Protein AF-0000000071015111 (afdb_homodimer)

Structure (mmCIF, N/CA/C/O backbone):
data_AF-0000000071015111-model_v1
#
loop_
_entity.id
_entity.type
_entity.pdbx_description
1 polymer 'GDP-mannose pyrophosphatase'
#
loop_
_atom_site.group_PDB
_atom_site.id
_atom_site.type_symbol
_atom_site.label_atom_id
_atom_site.label_alt_id
_atom_site.label_comp_id
_atom_site.label_asym_id
_atom_site.label_entity_id
_atom_site.label_seq_id
_atom_site.pdbx_PDB_ins_code
_atom_site.Cartn_x
_atom_site.Cartn_y
_atom_site.Cartn_z
_atom_site.occupancy
_atom_site.B_iso_or_equiv
_atom_site.auth_seq_id
_atom_site.auth_comp_id
_atom_site.auth_asym_id
_atom_site.auth_atom_id
_atom_site.pdbx_PDB_model_num
ATOM 1 N N . MET A 1 1 ? -28.234 14.961 3.061 1 51.72 1 MET A N 1
ATOM 2 C CA . MET A 1 1 ? -27.094 14.359 2.395 1 51.72 1 MET A CA 1
ATOM 3 C C . MET A 1 1 ? -27.531 13.258 1.431 1 51.72 1 MET A C 1
ATOM 5 O O . MET A 1 1 ? -28.328 12.398 1.792 1 51.72 1 MET A O 1
ATOM 9 N N . ASP A 1 2 ? -27.531 13.602 0.101 1 69.81 2 ASP A N 1
ATOM 10 C CA . ASP A 1 2 ? -28.031 12.602 -0.84 1 69.81 2 ASP A CA 1
ATOM 11 C C . ASP A 1 2 ? -27.438 11.227 -0.539 1 69.81 2 ASP A C 1
ATOM 13 O O . ASP A 1 2 ? -26.281 11.117 -0.147 1 69.81 2 ASP A O 1
ATOM 17 N N . PRO A 1 3 ? -28.344 10.336 -0.479 1 85.38 3 PRO A N 1
ATOM 18 C CA . PRO A 1 3 ? -27.891 8.969 -0.191 1 85.38 3 PRO A CA 1
ATOM 19 C C . PRO A 1 3 ? -26.922 8.422 -1.235 1 85.38 3 PRO A C 1
ATOM 21 O O . PRO A 1 3 ? -26.812 8.984 -2.326 1 85.38 3 PRO A O 1
ATOM 24 N N . GLU A 1 4 ? -26.125 7.477 -0.847 1 90.69 4 GLU A N 1
ATOM 25 C CA . GLU A 1 4 ? -25.281 6.758 -1.797 1 90.69 4 GLU A CA 1
ATOM 26 C C . GLU A 1 4 ? -26.109 6.121 -2.904 1 90.69 4 GLU A C 1
ATOM 28 O O . GLU A 1 4 ? -27.188 5.559 -2.643 1 90.69 4 GLU A O 1
ATOM 33 N N . GLU A 1 5 ? -25.688 6.371 -4.234 1 94.31 5 GLU A N 1
ATOM 34 C CA . GLU A 1 5 ? -26.375 5.801 -5.391 1 94.31 5 GLU A CA 1
ATOM 35 C C . GLU A 1 5 ? -25.406 5.051 -6.293 1 94.31 5 GLU A C 1
ATOM 37 O O . GLU A 1 5 ? -24.281 5.504 -6.516 1 94.31 5 GLU A O 1
ATOM 42 N N . THR A 1 6 ? -25.828 3.836 -6.699 1 94.44 6 THR A N 1
ATOM 43 C CA . THR A 1 6 ? -25.141 3.174 -7.793 1 94.44 6 THR A CA 1
ATOM 44 C C . THR A 1 6 ? -25.531 3.775 -9.133 1 94.44 6 THR A C 1
ATOM 46 O O . THR A 1 6 ? -26.641 3.539 -9.625 1 94.44 6 THR A O 1
ATOM 49 N N . VAL A 1 7 ? -24.609 4.5 -9.766 1 95.19 7 VAL A N 1
ATOM 50 C CA . VAL A 1 7 ? -24.938 5.242 -10.977 1 95.19 7 VAL A CA 1
ATOM 51 C C . VAL A 1 7 ? -24.703 4.363 -12.203 1 95.19 7 VAL A C 1
ATOM 53 O O . VAL A 1 7 ? -25.234 4.641 -13.289 1 95.19 7 VAL A O 1
ATOM 56 N N . TRP A 1 8 ? -23.953 3.301 -12.047 1 95.12 8 TRP A N 1
ATOM 57 C CA . TRP A 1 8 ? -23.734 2.299 -13.086 1 95.12 8 TRP A CA 1
ATOM 58 C C . TRP A 1 8 ? -23.266 0.98 -12.469 1 95.12 8 TRP A C 1
ATOM 60 O O . TRP A 1 8 ? -22.453 0.97 -11.539 1 95.12 8 TRP A O 1
ATOM 70 N N . GLN A 1 9 ? -23.75 -0.137 -13.016 1 93.44 9 GLN A N 1
ATOM 71 C CA . GLN A 1 9 ? -23.422 -1.468 -12.508 1 93.44 9 GLN A CA 1
ATOM 72 C C . GLN A 1 9 ? -23.031 -2.402 -13.648 1 93.44 9 GLN A C 1
ATOM 74 O O . GLN A 1 9 ? -23.812 -2.635 -14.57 1 93.44 9 GLN A O 1
ATOM 79 N N . GLY A 1 10 ? -21.75 -2.764 -13.586 1 92.69 10 GLY A N 1
ATOM 80 C CA . GLY A 1 10 ? -21.312 -3.816 -14.484 1 92.69 10 GLY A CA 1
ATOM 81 C C . GLY A 1 10 ? -21.266 -5.184 -13.82 1 92.69 10 GLY A C 1
ATOM 82 O O . GLY A 1 10 ? -21.891 -5.398 -12.789 1 92.69 10 GLY A O 1
ATOM 83 N N . LYS A 1 11 ? -20.688 -6.129 -14.539 1 90.88 11 LYS A N 1
ATOM 84 C CA . LYS A 1 11 ? -20.531 -7.48 -14.008 1 90.88 11 LYS A CA 1
ATOM 85 C C . LYS A 1 11 ? -19.5 -7.516 -12.883 1 90.88 11 LYS A C 1
ATOM 87 O O . LYS A 1 11 ? -19.656 -8.258 -11.914 1 90.88 11 LYS A O 1
ATOM 92 N N . TYR A 1 12 ? -18.422 -6.621 -12.984 1 90.31 12 TYR A N 1
ATOM 93 C CA . TYR A 1 12 ? -17.281 -6.758 -12.094 1 90.31 12 TYR A CA 1
ATOM 94 C C . TYR A 1 12 ? -17.141 -5.543 -11.188 1 90.31 12 TYR A C 1
ATOM 96 O O . TYR A 1 12 ? -16.609 -5.641 -10.078 1 90.31 12 TYR A O 1
ATOM 104 N N . ILE A 1 13 ? -17.625 -4.34 -11.688 1 92.69 13 ILE A N 1
ATOM 105 C CA . ILE A 1 13 ? -17.469 -3.129 -10.891 1 92.69 13 ILE A CA 1
ATOM 106 C C . ILE A 1 13 ? -18.766 -2.328 -10.914 1 92.69 13 ILE A C 1
ATOM 108 O O . ILE A 1 13 ? -19.609 -2.531 -11.789 1 92.69 13 ILE A O 1
ATOM 112 N N . ALA A 1 14 ? -18.906 -1.447 -9.938 1 94.19 14 ALA A N 1
ATOM 113 C CA . ALA A 1 14 ? -20.031 -0.535 -9.828 1 94.19 14 ALA A CA 1
ATOM 114 C C . ALA A 1 14 ? -19.562 0.89 -9.547 1 94.19 14 ALA A C 1
ATOM 116 O O . ALA A 1 14 ? -18.75 1.117 -8.656 1 94.19 14 ALA A O 1
ATOM 117 N N . ALA A 1 15 ? -20.047 1.805 -10.352 1 94.44 15 ALA A N 1
ATOM 118 C CA . ALA A 1 15 ? -19.812 3.225 -10.102 1 94.44 15 ALA A CA 1
ATOM 119 C C . ALA A 1 15 ? -20.844 3.793 -9.133 1 94.44 15 ALA A C 1
ATOM 121 O O . ALA A 1 15 ? -22.047 3.551 -9.289 1 94.44 15 ALA A O 1
ATOM 122 N N . LYS A 1 16 ? -20.297 4.492 -8.219 1 95.56 16 LYS A N 1
ATOM 123 C CA . LYS A 1 16 ? -21.156 5.023 -7.164 1 95.56 16 LYS A CA 1
ATOM 124 C C . LYS A 1 16 ? -20.953 6.527 -6.992 1 95.56 16 LYS A C 1
ATOM 126 O O . LYS A 1 16 ? -19.891 7.059 -7.348 1 95.56 16 LYS A O 1
ATOM 131 N N . ARG A 1 17 ? -22.047 7.121 -6.414 1 94.44 17 ARG A N 1
ATOM 132 C CA . ARG A 1 17 ? -22.016 8.531 -6.051 1 94.44 17 ARG A CA 1
ATOM 133 C C . ARG A 1 17 ? -22.609 8.75 -4.66 1 94.44 17 ARG A C 1
ATOM 135 O O . ARG A 1 17 ? -23.641 8.172 -4.32 1 94.44 17 ARG A O 1
ATOM 142 N N . TRP A 1 18 ? -21.875 9.477 -3.898 1 92.88 18 TRP A N 1
ATOM 143 C CA . TRP A 1 18 ? -22.328 9.891 -2.574 1 92.88 18 TRP A CA 1
ATOM 144 C C . TRP A 1 18 ? -21.906 11.336 -2.291 1 92.88 18 TRP A C 1
ATOM 146 O O . TRP A 1 18 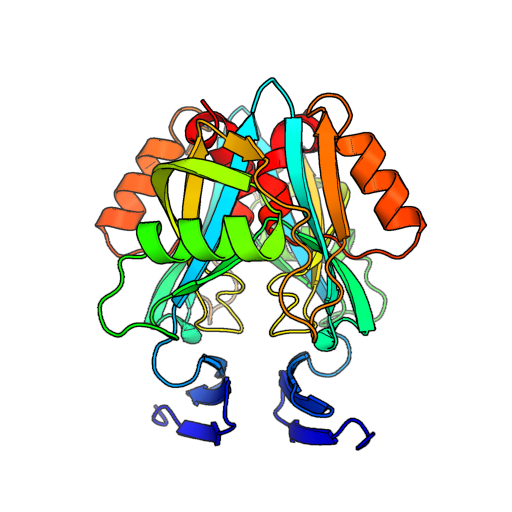? -20.75 11.602 -1.982 1 92.88 18 TRP A O 1
ATOM 156 N N . GLY A 1 19 ? -22.938 12.25 -2.293 1 88.5 19 GLY A N 1
ATOM 157 C CA . GLY A 1 19 ? -22.594 13.656 -2.268 1 88.5 19 GLY A CA 1
ATOM 158 C C . GLY A 1 19 ? -21.719 14.078 -3.438 1 88.5 19 GLY A C 1
ATOM 159 O O . GLY A 1 19 ? -22.062 13.82 -4.594 1 88.5 19 GLY A O 1
ATOM 160 N N . ALA A 1 20 ? -20.609 14.672 -3.178 1 86.75 20 ALA A N 1
ATOM 161 C CA . ALA A 1 20 ? -19.703 15.133 -4.23 1 86.75 20 ALA A CA 1
ATOM 162 C C . ALA A 1 20 ? -18.734 14.031 -4.645 1 86.75 20 ALA A C 1
ATOM 164 O O . ALA A 1 20 ? -17.953 14.203 -5.578 1 86.75 20 ALA A O 1
ATOM 165 N N . TRP A 1 21 ? -18.922 12.867 -3.979 1 91.31 21 TRP A N 1
ATOM 166 C CA . TRP A 1 21 ? -17.969 11.789 -4.234 1 91.31 21 TRP A CA 1
ATOM 167 C C . TRP A 1 21 ? -18.453 10.891 -5.363 1 91.31 21 TRP A C 1
ATOM 169 O O . TRP A 1 21 ? -19.625 10.547 -5.43 1 91.31 21 TRP A O 1
ATOM 179 N N . GLU A 1 22 ? -17.547 10.633 -6.316 1 94.12 22 GLU A N 1
ATOM 180 C CA . GLU A 1 22 ? -17.656 9.57 -7.312 1 94.12 22 GLU A CA 1
ATOM 181 C C . GLU A 1 22 ? -16.594 8.492 -7.09 1 94.12 22 GLU A C 1
ATOM 183 O O . GLU A 1 22 ? -15.406 8.797 -6.988 1 94.12 22 GLU A O 1
ATOM 188 N N . TYR A 1 23 ? -17.047 7.258 -6.855 1 94.69 23 TYR A N 1
ATOM 189 C CA . TYR A 1 23 ? -16.094 6.18 -6.609 1 94.69 23 TYR A CA 1
ATOM 190 C C . TYR A 1 23 ? -16.625 4.855 -7.141 1 94.69 23 TYR A C 1
ATOM 192 O O . TYR A 1 23 ? -17.719 4.793 -7.691 1 94.69 23 TYR A O 1
ATOM 200 N N . VAL A 1 24 ? -15.703 3.885 -7.145 1 93.88 24 VAL A N 1
ATOM 201 C CA . VAL A 1 24 ? -16.047 2.598 -7.742 1 93.88 24 VAL A CA 1
ATOM 202 C C . VAL A 1 24 ? -15.836 1.481 -6.723 1 93.88 24 VAL A C 1
ATOM 204 O O . VAL A 1 24 ? -14.883 1.515 -5.941 1 93.88 24 VAL A O 1
ATOM 207 N N . SER A 1 25 ? -16.766 0.561 -6.715 1 91.19 25 SER A N 1
ATOM 208 C CA . SER A 1 25 ? -16.641 -0.637 -5.887 1 91.19 25 SER A CA 1
ATOM 209 C C . SER A 1 25 ? -16.625 -1.898 -6.746 1 91.19 25 SER A C 1
ATOM 211 O O . SER A 1 25 ? -17.062 -1.883 -7.895 1 91.19 25 SER A O 1
ATOM 213 N N . ARG A 1 26 ? -15.961 -2.947 -6.164 1 84.81 26 ARG A N 1
ATOM 214 C CA . ARG A 1 26 ? -16.156 -4.262 -6.77 1 84.81 26 ARG A CA 1
ATOM 215 C C . ARG A 1 26 ? -17.578 -4.77 -6.535 1 84.81 26 ARG A C 1
ATOM 217 O O . ARG A 1 26 ? -18.188 -4.465 -5.508 1 84.81 26 ARG A O 1
ATOM 224 N N . ALA A 1 27 ? -17.891 -5.5 -7.609 1 76.38 27 ALA A N 1
ATOM 225 C CA . ALA A 1 27 ? -19.203 -6.098 -7.445 1 76.38 27 ALA A CA 1
ATOM 226 C C . ALA A 1 27 ? -19.156 -7.273 -6.473 1 76.38 27 ALA A C 1
ATOM 228 O O . ALA A 1 27 ? -18.156 -7.98 -6.391 1 76.38 27 ALA A O 1
ATOM 229 N N . ARG A 1 28 ? -20.172 -7.469 -5.582 1 70.56 28 ARG A N 1
ATOM 230 C CA . ARG A 1 28 ? -20.469 -8.656 -4.789 1 70.56 28 ARG A CA 1
ATOM 231 C C . ARG A 1 28 ? -19.469 -8.82 -3.646 1 70.56 28 ARG A C 1
ATOM 233 O O . ARG A 1 28 ? -19.188 -9.938 -3.217 1 70.56 28 ARG A O 1
ATOM 240 N N . GLY A 1 29 ? -18.75 -7.793 -3.289 1 69.56 29 GLY A N 1
ATOM 241 C CA . GLY A 1 29 ? -17.891 -7.859 -2.117 1 69.56 29 GLY A CA 1
ATOM 242 C C . GLY A 1 29 ? -16.625 -8.672 -2.346 1 69.56 29 GLY A C 1
ATOM 243 O O . GLY A 1 29 ? -16.125 -9.328 -1.428 1 69.56 29 GLY A O 1
ATOM 244 N N . ILE A 1 30 ? -16.125 -8.82 -3.504 1 73.25 30 ILE A N 1
ATOM 245 C CA . ILE A 1 30 ? -14.953 -9.625 -3.857 1 73.25 30 ILE A CA 1
ATOM 246 C C . ILE A 1 30 ? -13.695 -9.016 -3.254 1 73.25 30 ILE A C 1
ATOM 248 O O . ILE A 1 30 ? -13.531 -7.793 -3.256 1 73.25 30 ILE A O 1
ATOM 252 N N . GLN A 1 31 ? -12.891 -9.922 -2.582 1 81.94 31 GLN A N 1
ATOM 253 C CA . GLN A 1 31 ? -11.609 -9.516 -2.018 1 81.94 31 GLN A CA 1
ATOM 254 C C . GLN A 1 31 ? -10.445 -10.062 -2.848 1 81.94 31 GLN A C 1
ATOM 256 O O . GLN A 1 31 ? -10.648 -10.898 -3.729 1 81.94 31 GLN A O 1
ATOM 261 N N . ALA A 1 32 ? -9.328 -9.445 -2.684 1 92.5 32 ALA A N 1
ATOM 262 C CA . ALA A 1 32 ? -8.141 -9.891 -3.408 1 92.5 32 ALA A CA 1
ATOM 263 C C . ALA A 1 32 ? -7.02 -10.258 -2.443 1 92.5 32 ALA A C 1
ATOM 265 O O . ALA A 1 32 ? -6.98 -9.773 -1.311 1 92.5 32 ALA A O 1
ATOM 266 N N . ALA A 1 33 ? -6.223 -11.242 -2.834 1 96.69 33 ALA A N 1
ATOM 267 C CA . ALA A 1 33 ? -4.961 -11.578 -2.176 1 96.69 33 ALA A CA 1
ATOM 268 C C . ALA A 1 33 ? -3.771 -11.227 -3.062 1 96.69 33 ALA A C 1
ATOM 270 O O . ALA A 1 33 ? -3.805 -11.445 -4.277 1 96.69 33 ALA A O 1
ATOM 271 N N . VAL A 1 34 ? -2.777 -10.602 -2.498 1 98.44 34 VAL A N 1
ATOM 272 C CA . VAL A 1 34 ? -1.518 -10.289 -3.162 1 98.44 34 VAL A CA 1
ATOM 273 C C . VAL A 1 34 ? -0.372 -11.031 -2.473 1 98.44 34 VAL A C 1
ATOM 275 O O . VAL A 1 34 ? -0.261 -11.008 -1.245 1 98.44 34 VAL A O 1
ATOM 278 N N . ILE A 1 35 ? 0.491 -11.656 -3.219 1 98.81 35 ILE A N 1
ATOM 279 C CA . ILE A 1 35 ? 1.404 -12.656 -2.668 1 98.81 35 ILE A CA 1
ATOM 280 C C . ILE A 1 35 ? 2.846 -12.18 -2.834 1 98.81 35 ILE A C 1
ATOM 282 O O . ILE A 1 35 ? 3.309 -11.961 -3.955 1 98.81 35 ILE A O 1
ATOM 286 N N . VAL A 1 36 ? 3.516 -11.984 -1.777 1 98.81 36 VAL A N 1
ATOM 287 C CA . VAL A 1 36 ? 4.961 -11.797 -1.815 1 98.81 36 VAL A CA 1
ATOM 288 C C . VAL A 1 36 ? 5.664 -13.141 -1.629 1 98.81 36 VAL A C 1
ATOM 290 O O . VAL A 1 36 ? 5.566 -13.758 -0.566 1 98.81 36 VAL A O 1
ATOM 293 N N . ALA A 1 37 ? 6.316 -13.609 -2.625 1 98.75 37 ALA A N 1
ATOM 294 C CA . ALA A 1 37 ? 7.016 -14.891 -2.652 1 98.75 37 ALA A CA 1
ATOM 295 C C . ALA A 1 37 ? 8.516 -14.688 -2.854 1 98.75 37 ALA A C 1
ATOM 297 O O . ALA A 1 37 ? 8.969 -14.422 -3.969 1 98.75 37 ALA A O 1
ATOM 298 N N . ILE A 1 38 ? 9.266 -14.781 -1.775 1 97.5 38 ILE A N 1
ATOM 299 C CA . ILE A 1 38 ? 10.719 -14.633 -1.786 1 97.5 38 ILE A CA 1
ATOM 300 C C . ILE A 1 38 ? 11.375 -15.922 -1.309 1 97.5 38 ILE A C 1
ATOM 302 O O . ILE A 1 38 ? 11 -16.469 -0.265 1 97.5 38 ILE A O 1
ATOM 306 N N . GLU A 1 39 ? 12.242 -16.406 -2.125 1 95.44 39 GLU A N 1
ATOM 307 C CA . GLU A 1 39 ? 12.992 -17.625 -1.79 1 95.44 39 GLU A CA 1
ATOM 308 C C . GLU A 1 39 ? 14.445 -17.516 -2.244 1 95.44 39 GLU A C 1
ATOM 310 O O . GLU A 1 39 ? 14.719 -17.172 -3.393 1 95.44 39 GLU A O 1
ATOM 315 N N . ASP A 1 40 ? 15.391 -17.797 -1.355 1 95.31 40 ASP A N 1
ATOM 316 C CA . ASP A 1 40 ? 16.812 -17.828 -1.675 1 95.31 40 ASP A CA 1
ATOM 317 C C . ASP A 1 40 ? 17.266 -16.516 -2.311 1 95.31 40 ASP A C 1
ATOM 319 O O . ASP A 1 40 ? 17.953 -16.531 -3.338 1 95.31 40 ASP A O 1
ATOM 323 N N . GLY A 1 41 ? 16.766 -15.445 -1.77 1 96.31 41 GLY A N 1
ATOM 324 C CA . GLY A 1 41 ? 17.203 -14.125 -2.213 1 96.31 41 GLY A CA 1
ATOM 325 C C . GLY A 1 41 ? 16.578 -13.703 -3.527 1 96.31 41 GLY A C 1
ATOM 326 O O . GLY A 1 41 ? 16.984 -12.703 -4.121 1 96.31 41 GLY A O 1
ATOM 327 N N . HIS A 1 42 ? 15.594 -14.492 -4.039 1 98.44 42 HIS A N 1
ATOM 328 C CA . HIS A 1 42 ? 14.875 -14.164 -5.266 1 98.44 42 HIS A CA 1
ATOM 329 C C . HIS A 1 42 ? 13.398 -13.906 -4.996 1 98.44 42 HIS A C 1
ATOM 331 O O . HIS A 1 42 ? 12.805 -14.562 -4.133 1 98.44 42 HIS A O 1
ATOM 337 N N . VAL A 1 43 ? 12.844 -13 -5.711 1 98.75 43 VAL A N 1
ATOM 338 C CA . VAL A 1 43 ? 11.414 -12.742 -5.652 1 98.75 43 VAL A CA 1
ATOM 339 C C . VAL A 1 43 ? 10.75 -13.195 -6.953 1 98.75 43 VAL A C 1
ATOM 341 O O . VAL A 1 43 ? 11.328 -13.062 -8.031 1 98.75 43 VAL A O 1
ATOM 344 N N . ILE A 1 44 ? 9.539 -13.734 -6.887 1 98.88 44 ILE A N 1
ATOM 345 C CA . ILE A 1 44 ? 8.742 -14.133 -8.039 1 98.88 44 ILE A CA 1
ATOM 346 C C . ILE A 1 44 ? 7.777 -13.016 -8.414 1 98.88 44 ILE A C 1
ATOM 348 O O . ILE A 1 44 ? 6.988 -12.562 -7.582 1 98.88 44 ILE A O 1
ATOM 352 N N . LEU A 1 45 ? 7.891 -12.523 -9.641 1 98.88 45 LEU A N 1
ATOM 353 C CA . LEU A 1 45 ? 7.039 -11.461 -10.172 1 98.88 45 LEU A CA 1
ATOM 354 C C . LEU A 1 45 ? 6.293 -11.938 -11.414 1 98.88 45 LEU A C 1
ATOM 356 O O . LEU A 1 45 ? 6.684 -12.922 -12.039 1 98.88 45 LEU A O 1
ATOM 360 N N . VAL A 1 46 ? 5.188 -11.25 -11.742 1 98.69 46 VAL A N 1
ATOM 361 C CA . VAL A 1 46 ? 4.445 -11.531 -12.961 1 98.69 46 VAL A CA 1
ATOM 362 C C . VAL A 1 46 ? 4.332 -10.258 -13.797 1 98.69 46 VAL A C 1
ATOM 364 O O . VAL A 1 46 ? 4.316 -9.148 -13.25 1 98.69 46 VAL A O 1
ATOM 367 N N . GLU A 1 47 ? 4.352 -10.414 -15.047 1 98.5 47 GLU A N 1
ATOM 368 C CA . GLU A 1 47 ? 4.156 -9.352 -16.031 1 98.5 47 GLU A CA 1
ATOM 369 C C . GLU A 1 47 ? 3.035 -9.703 -17 1 98.5 47 GLU A C 1
ATOM 371 O O . GLU A 1 47 ? 3.055 -10.773 -17.625 1 98.5 47 GLU A O 1
ATOM 376 N N . GLN A 1 48 ? 2.066 -8.875 -17.094 1 97.44 48 GLN A N 1
ATOM 377 C CA . GLN A 1 48 ? 0.923 -9.141 -17.953 1 97.44 48 GLN A CA 1
ATOM 378 C C . GLN A 1 48 ? 0.314 -7.844 -18.484 1 97.44 48 GLN A C 1
ATOM 380 O O . GLN A 1 48 ? 0.499 -6.781 -17.891 1 97.44 48 GLN A O 1
ATOM 385 N N . TYR A 1 49 ? -0.405 -7.961 -19.688 1 96.19 49 TYR A N 1
ATOM 386 C CA . TYR A 1 49 ? -1.069 -6.797 -20.266 1 96.19 49 TYR A CA 1
ATOM 387 C C . TYR A 1 49 ? -2.283 -6.395 -19.422 1 96.19 49 TYR A C 1
ATOM 389 O O . TYR A 1 49 ? -3.096 -7.242 -19.062 1 96.19 49 TYR A O 1
ATOM 397 N N . ARG A 1 50 ? -2.404 -5.156 -19.094 1 95.56 50 ARG A N 1
ATOM 398 C CA . ARG A 1 50 ? -3.533 -4.578 -18.375 1 95.56 50 ARG A CA 1
ATOM 399 C C . ARG A 1 50 ? -4.285 -3.576 -19.25 1 95.56 50 ARG A C 1
ATOM 401 O O . ARG A 1 50 ? -3.775 -2.49 -19.531 1 95.56 50 ARG A O 1
ATOM 408 N N . VAL A 1 51 ? -5.488 -3.922 -19.547 1 94.25 51 VAL A N 1
ATOM 409 C CA . VAL A 1 51 ? -6.32 -3.145 -20.469 1 94.25 51 VAL A CA 1
ATOM 410 C C . VAL A 1 51 ? -6.484 -1.723 -19.922 1 94.25 51 VAL A C 1
ATOM 412 O O . VAL A 1 51 ? -6.309 -0.751 -20.672 1 94.25 5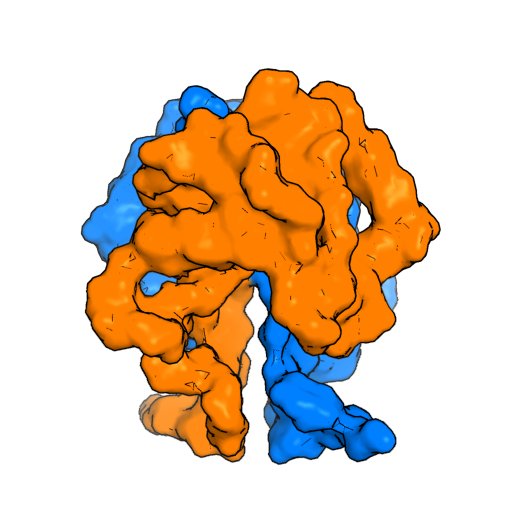1 VAL A O 1
ATOM 415 N N . PRO A 1 52 ? -6.734 -1.509 -18.609 1 93.75 52 PRO A N 1
ATOM 416 C CA . PRO A 1 52 ? -6.895 -0.137 -18.125 1 93.75 52 PRO A CA 1
ATOM 417 C C . PRO A 1 52 ? -5.668 0.731 -18.391 1 93.75 52 PRO A C 1
ATOM 419 O O . PRO A 1 52 ? -5.789 1.951 -18.531 1 93.75 52 PRO A O 1
ATOM 422 N N . LEU A 1 53 ? -4.512 0.091 -18.484 1 94.62 53 LEU A N 1
ATOM 423 C CA . LEU A 1 53 ? -3.268 0.834 -18.656 1 94.62 53 LEU A CA 1
ATOM 424 C C . LEU A 1 53 ? -2.877 0.915 -20.125 1 94.62 53 LEU A C 1
ATOM 426 O O . LEU A 1 53 ? -2.051 1.745 -20.516 1 94.62 53 LEU A O 1
ATOM 430 N N . GLY A 1 54 ? -3.383 0.052 -20.953 1 94.38 54 GLY A N 1
ATOM 431 C CA . GLY A 1 54 ? -2.971 -0.042 -22.344 1 94.38 54 GLY A CA 1
ATOM 432 C C . GLY A 1 54 ? -1.528 -0.481 -22.516 1 94.38 54 GLY A C 1
ATOM 433 O O . GLY A 1 54 ? -0.874 -0.123 -23.5 1 94.38 54 GLY A O 1
ATOM 434 N N . ARG A 1 55 ? -0.988 -1.139 -21.5 1 96.88 55 ARG A N 1
ATOM 435 C CA . ARG A 1 55 ? 0.391 -1.615 -21.516 1 96.88 55 ARG A CA 1
ATOM 436 C C . ARG A 1 55 ? 0.577 -2.791 -20.562 1 96.88 55 ARG A C 1
ATOM 438 O O . ARG A 1 55 ? -0.332 -3.129 -19.797 1 96.88 55 ARG A O 1
ATOM 445 N N . ARG A 1 56 ? 1.712 -3.445 -20.719 1 98.12 56 ARG A N 1
ATOM 446 C CA . ARG A 1 56 ? 2.076 -4.461 -19.734 1 98.12 56 ARG A CA 1
ATOM 447 C C . ARG A 1 56 ? 2.439 -3.818 -18.406 1 98.12 56 ARG A C 1
ATOM 449 O O . ARG A 1 56 ? 2.848 -2.656 -18.359 1 98.12 56 ARG A O 1
ATOM 456 N N . CYS A 1 57 ? 2.227 -4.559 -17.344 1 98.56 57 CYS A N 1
ATOM 457 C CA . CYS A 1 57 ? 2.516 -4.098 -15.992 1 98.56 57 CYS A CA 1
ATOM 458 C C . CYS A 1 57 ? 3.258 -5.168 -15.203 1 98.56 57 CYS A C 1
ATOM 460 O O . CYS A 1 57 ? 2.91 -6.348 -15.266 1 98.56 57 CYS A O 1
ATOM 462 N N . LEU A 1 58 ? 4.328 -4.777 -14.516 1 98.88 58 LEU A N 1
ATOM 463 C CA . LEU A 1 58 ? 5.062 -5.629 -13.586 1 98.88 58 LEU A CA 1
ATOM 464 C C . LEU A 1 58 ? 4.41 -5.621 -12.203 1 98.88 58 LEU A C 1
ATOM 466 O O . LEU A 1 58 ? 4.176 -4.555 -11.633 1 98.88 58 LEU A O 1
ATOM 470 N N . GLU A 1 59 ? 4.117 -6.848 -11.664 1 98.81 59 GLU A N 1
ATOM 471 C CA . GLU A 1 59 ? 3.279 -6.98 -10.477 1 98.81 59 GLU A CA 1
ATOM 472 C C . GLU A 1 59 ? 3.746 -8.133 -9.602 1 98.81 59 GLU A C 1
ATOM 474 O O . GLU A 1 59 ? 4.527 -8.984 -10.039 1 98.81 59 GLU A O 1
ATOM 479 N N . LEU A 1 60 ? 3.311 -8.117 -8.32 1 98.81 60 LEU A N 1
ATOM 480 C CA . LEU A 1 60 ? 3.289 -9.336 -7.516 1 98.81 60 LEU A CA 1
ATOM 481 C C . LEU A 1 60 ? 2.16 -10.258 -7.961 1 98.81 60 LEU A C 1
ATOM 483 O O . LEU A 1 60 ? 1.111 -9.797 -8.414 1 98.81 60 LEU A O 1
ATOM 487 N N . PRO A 1 61 ? 2.4 -11.594 -7.871 1 98.31 61 PRO A N 1
ATOM 488 C CA . PRO A 1 61 ? 1.248 -12.461 -8.117 1 98.31 61 PRO A CA 1
ATOM 489 C C . PRO A 1 61 ? 0.062 -12.141 -7.207 1 98.31 61 PRO A C 1
ATOM 491 O O . PRO A 1 61 ? 0.25 -11.719 -6.066 1 98.31 61 PRO A O 1
ATOM 494 N N . ALA A 1 62 ? -1.121 -12.328 -7.758 1 97.06 62 ALA A N 1
ATOM 495 C CA . ALA A 1 62 ? -2.336 -11.953 -7.035 1 97.06 62 ALA A CA 1
ATOM 496 C C . ALA A 1 62 ? -3.549 -12.711 -7.582 1 97.06 62 ALA A C 1
ATOM 498 O O . ALA A 1 62 ? -3.459 -13.375 -8.609 1 97.06 62 ALA A O 1
ATOM 499 N N . GLY A 1 63 ? -4.668 -12.586 -6.875 1 91.38 63 GLY A N 1
ATOM 500 C CA . GLY A 1 63 ? -5.922 -13.148 -7.352 1 91.38 63 GLY A CA 1
ATOM 501 C C . GLY A 1 63 ? -7.105 -12.812 -6.461 1 91.38 63 GLY A C 1
ATOM 502 O O . GLY A 1 63 ? -6.926 -12.312 -5.352 1 91.38 63 GLY A O 1
ATOM 503 N N . LEU A 1 64 ? -8.266 -13.055 -7.02 1 84.81 64 LEU A N 1
ATOM 504 C CA . LEU A 1 64 ? -9.5 -12.797 -6.281 1 84.81 64 LEU A CA 1
ATOM 505 C C . LEU A 1 64 ? -9.781 -13.914 -5.285 1 84.81 64 LEU A C 1
ATOM 507 O O . LEU A 1 64 ? -9.461 -15.078 -5.543 1 84.81 64 LEU A O 1
ATOM 511 N N . VAL A 1 65 ? -10.219 -13.492 -4.066 1 80.88 65 VAL A N 1
ATOM 512 C CA . VAL A 1 65 ? -10.57 -14.43 -3.004 1 80.88 65 VAL A CA 1
ATOM 513 C C . VAL A 1 65 ? -12.078 -14.688 -3.021 1 80.88 65 VAL A C 1
ATOM 515 O O . VAL A 1 65 ? -12.875 -13.75 -3.092 1 80.88 65 VAL A O 1
ATOM 518 N N . GLY A 1 66 ? -12.531 -16.031 -2.939 1 67.81 66 GLY A N 1
ATOM 519 C CA . GLY A 1 66 ? -13.922 -16.422 -2.82 1 67.81 66 GLY A CA 1
ATOM 520 C C . GLY A 1 66 ? -14.609 -16.625 -4.16 1 67.81 66 GLY A C 1
ATOM 521 O O . GLY A 1 66 ? -15.805 -16.891 -4.219 1 67.81 66 GLY A O 1
ATOM 522 N N . ASP A 1 67 ? -14 -16.266 -5.25 1 59.19 67 ASP A N 1
ATOM 523 C CA . ASP A 1 67 ? -14.656 -16.391 -6.551 1 59.19 67 ASP A CA 1
ATOM 524 C C . ASP A 1 67 ? -14.906 -17.859 -6.898 1 59.19 67 ASP A C 1
ATOM 526 O O . ASP A 1 67 ? -15.898 -18.188 -7.551 1 59.19 67 ASP A O 1
ATOM 530 N N . GLU A 1 68 ? -14.031 -18.672 -6.57 1 57.41 68 GLU A N 1
ATOM 531 C CA . GLU A 1 68 ? -14.219 -20.031 -7.066 1 57.41 68 GLU A CA 1
ATOM 532 C C . GLU A 1 68 ? -14.961 -20.891 -6.047 1 57.41 68 GLU A C 1
ATOM 534 O O . GLU A 1 68 ? -15.883 -21.625 -6.406 1 57.41 68 GLU A O 1
ATOM 539 N N . THR A 1 69 ? -14.375 -20.891 -4.863 1 59.84 69 THR A N 1
ATOM 540 C CA . THR A 1 69 ? -14.969 -21.797 -3.887 1 59.84 69 THR A CA 1
ATOM 541 C C . THR A 1 69 ? -15.531 -21.016 -2.699 1 59.84 69 THR A C 1
ATOM 543 O O . THR A 1 69 ? -14.773 -20.391 -1.946 1 59.84 69 THR A O 1
ATOM 546 N N . GLU A 1 70 ? -16.828 -20.969 -2.688 1 66.5 70 GLU A N 1
ATOM 547 C CA . GLU A 1 70 ? -17.469 -20.359 -1.522 1 66.5 70 GLU A CA 1
ATOM 548 C C . GLU A 1 70 ? -16.828 -20.844 -0.225 1 66.5 70 GLU A C 1
ATOM 550 O O . GLU A 1 70 ? -16.578 -22.031 -0.061 1 66.5 70 GLU A O 1
ATOM 555 N N . GLY A 1 71 ? -16.266 -19.922 0.603 1 74.69 71 GLY A N 1
ATOM 556 C CA . GLY A 1 71 ? -15.742 -20.266 1.92 1 74.69 71 GLY A CA 1
ATOM 557 C C . GLY A 1 71 ? -14.242 -20.453 1.944 1 74.69 71 GLY A C 1
ATOM 558 O O . GLY A 1 71 ? -13.664 -20.734 2.994 1 74.69 71 GLY A O 1
ATOM 559 N N . GLU A 1 72 ? -13.586 -20.359 0.856 1 84 72 GLU A N 1
ATOM 560 C CA . GLU A 1 72 ? -12.141 -20.547 0.819 1 84 72 GLU A CA 1
ATOM 561 C C . GLU A 1 72 ? -11.43 -19.406 1.542 1 84 72 GLU A C 1
ATOM 563 O O . GLU A 1 72 ? -11.82 -18.234 1.42 1 84 72 GLU A O 1
ATOM 568 N N . SER A 1 73 ? -10.414 -19.875 2.412 1 90.06 73 SER A N 1
ATOM 569 C CA . SER A 1 73 ? -9.625 -18.875 3.121 1 90.06 73 SER A CA 1
ATOM 570 C C . SER A 1 73 ? -8.773 -18.062 2.156 1 90.06 73 SER A C 1
ATOM 572 O O . SER A 1 73 ? -8.516 -18.484 1.031 1 90.06 73 SER A O 1
ATOM 574 N N . VAL A 1 74 ? -8.422 -16.875 2.547 1 93 74 VAL A N 1
ATOM 575 C CA . VAL A 1 74 ? -7.543 -16 1.774 1 93 74 VAL A CA 1
ATOM 576 C C . VAL A 1 74 ? -6.234 -16.719 1.466 1 93 74 VAL A C 1
ATOM 578 O O . VAL A 1 74 ? -5.73 -16.656 0.343 1 93 74 VAL A O 1
ATOM 581 N N . GLU A 1 75 ? -5.723 -17.469 2.453 1 94.81 75 GLU A N 1
ATOM 582 C CA . GLU A 1 75 ? -4.465 -18.188 2.307 1 94.81 75 GLU A CA 1
ATOM 583 C C . GLU A 1 75 ? -4.582 -19.312 1.268 1 94.81 75 GLU A C 1
ATOM 585 O O . GLU A 1 75 ? -3.68 -19.5 0.453 1 94.81 75 GLU A O 1
ATOM 590 N N . ALA A 1 76 ? -5.66 -20.047 1.297 1 93.88 76 ALA A N 1
ATOM 591 C CA . ALA A 1 76 ? -5.867 -21.109 0.332 1 93.88 76 ALA A CA 1
ATOM 592 C C . ALA A 1 76 ? -6.008 -20.562 -1.084 1 93.88 76 ALA A C 1
ATOM 594 O O . ALA A 1 76 ? -5.445 -21.125 -2.031 1 93.88 76 ALA A O 1
ATOM 595 N N . SER A 1 77 ? -6.785 -19.5 -1.231 1 93.56 77 SER A N 1
ATOM 596 C CA . SER A 1 77 ? -6.926 -18.844 -2.529 1 93.56 77 SER A CA 1
ATOM 597 C C . SER A 1 77 ? -5.578 -18.359 -3.049 1 93.56 77 SER A C 1
ATOM 599 O O . SER A 1 77 ? -5.258 -18.531 -4.227 1 93.56 77 SER A O 1
ATOM 601 N N . ALA A 1 78 ? -4.812 -17.734 -2.156 1 96.44 78 ALA A N 1
ATOM 602 C CA . ALA A 1 78 ? -3.496 -17.219 -2.525 1 96.44 78 ALA A CA 1
ATOM 603 C C . ALA A 1 78 ? -2.586 -18.344 -3.01 1 96.44 78 ALA A C 1
ATOM 605 O O . ALA A 1 78 ? -1.869 -18.188 -4 1 96.44 78 ALA A O 1
ATOM 606 N N . ALA A 1 79 ? -2.605 -19.469 -2.318 1 96.38 79 ALA A N 1
ATOM 607 C CA . ALA A 1 79 ? -1.789 -20.609 -2.709 1 96.38 79 ALA A CA 1
ATOM 608 C C . ALA A 1 79 ? -2.154 -21.094 -4.109 1 96.38 79 ALA A C 1
ATOM 610 O O . ALA A 1 79 ? -1.271 -21.359 -4.93 1 96.38 79 ALA A O 1
ATOM 611 N N . ARG A 1 80 ? -3.43 -21.188 -4.375 1 94.88 80 ARG A N 1
ATOM 612 C CA . ARG A 1 80 ? -3.906 -21.625 -5.684 1 94.88 80 ARG A CA 1
ATOM 613 C C . ARG A 1 80 ? -3.51 -20.641 -6.773 1 94.88 80 ARG A C 1
ATOM 615 O O . ARG A 1 80 ? -3 -21.031 -7.824 1 94.88 80 ARG A O 1
ATOM 622 N N . GLU A 1 81 ? -3.732 -19.375 -6.539 1 96.19 81 GLU A N 1
ATOM 623 C CA . GLU A 1 81 ? -3.4 -18.359 -7.52 1 96.19 81 GLU A CA 1
ATOM 624 C C . GLU A 1 81 ? -1.9 -18.328 -7.801 1 96.19 81 GLU A C 1
ATOM 626 O O . GLU A 1 81 ? -1.483 -18.125 -8.945 1 96.19 81 GLU A O 1
ATOM 631 N N . LEU A 1 82 ? -1.099 -18.422 -6.711 1 97.81 82 LEU A N 1
ATOM 632 C CA . LEU A 1 82 ? 0.35 -18.453 -6.887 1 97.81 82 LEU A CA 1
ATOM 633 C C . LEU A 1 82 ? 0.762 -19.562 -7.84 1 97.81 82 LEU A C 1
ATOM 635 O O . LEU A 1 82 ? 1.521 -19.328 -8.781 1 97.81 82 LEU A O 1
ATOM 639 N N . GLU A 1 83 ? 0.284 -20.703 -7.621 1 97.06 83 GLU A N 1
ATOM 640 C CA . GLU A 1 83 ? 0.628 -21.844 -8.461 1 97.06 83 GLU A CA 1
ATOM 641 C C . GLU A 1 83 ? 0.121 -21.656 -9.891 1 97.06 83 GLU A C 1
ATOM 643 O O . GLU A 1 83 ? 0.847 -21.906 -10.852 1 97.06 83 GLU A O 1
ATOM 648 N N . GLU A 1 84 ? -1.083 -21.203 -10.062 1 95.88 84 GLU A N 1
ATOM 649 C CA . GLU A 1 84 ? -1.685 -21 -11.375 1 95.88 84 GLU A CA 1
ATOM 650 C C . GLU A 1 84 ? -0.909 -19.953 -12.18 1 95.88 84 GLU A C 1
ATOM 652 O O . GLU A 1 84 ? -0.615 -20.172 -13.359 1 95.88 84 GLU A O 1
ATOM 657 N N . GLU A 1 85 ? -0.527 -18.859 -11.562 1 97.31 85 GLU A N 1
ATOM 658 C CA . GLU A 1 85 ? 0.1 -17.766 -12.281 1 97.31 85 GLU A CA 1
ATOM 659 C C . GLU A 1 85 ? 1.596 -18 -12.469 1 97.31 85 GLU A C 1
ATOM 661 O O . GLU A 1 85 ? 2.17 -17.625 -13.492 1 97.31 85 GLU A O 1
ATOM 666 N N . THR A 1 86 ? 2.268 -18.625 -11.469 1 98.25 86 THR A N 1
ATOM 667 C CA . THR A 1 86 ? 3.725 -18.562 -11.461 1 98.25 86 THR A CA 1
ATOM 668 C C . THR A 1 86 ? 4.32 -19.969 -11.555 1 98.25 86 THR A C 1
ATOM 670 O O . THR A 1 86 ? 5.512 -20.125 -11.828 1 98.25 86 THR A O 1
ATOM 673 N N . GLY A 1 87 ? 3.543 -21.031 -11.273 1 98.06 87 GLY A N 1
ATOM 674 C CA . GLY A 1 87 ? 4.043 -22.406 -11.258 1 98.06 87 GLY A CA 1
ATOM 675 C C . GLY A 1 87 ? 4.723 -22.781 -9.953 1 98.06 87 GLY A C 1
ATOM 676 O O . GLY A 1 87 ? 5.262 -23.875 -9.828 1 98.06 87 GLY A O 1
ATOM 677 N N . TYR A 1 88 ? 4.727 -21.906 -8.938 1 98.5 88 TYR A N 1
ATOM 678 C CA . TYR A 1 88 ? 5.344 -22.203 -7.652 1 98.5 88 TYR A CA 1
ATOM 679 C C . TYR A 1 88 ? 4.293 -22.594 -6.621 1 98.5 88 TYR A C 1
ATOM 681 O O . TYR A 1 88 ? 3.266 -21.938 -6.484 1 98.5 88 TYR A O 1
ATOM 689 N N . ARG A 1 89 ? 4.52 -23.703 -5.992 1 98.44 89 ARG A N 1
ATOM 690 C CA . ARG A 1 89 ? 3.744 -24.125 -4.832 1 98.44 89 ARG A CA 1
ATOM 691 C C . ARG A 1 89 ? 4.438 -23.719 -3.535 1 98.44 89 ARG A C 1
ATOM 693 O O . ARG A 1 89 ? 5.648 -23.891 -3.393 1 98.44 89 ARG A O 1
ATOM 700 N N . ALA A 1 90 ? 3.682 -23.172 -2.586 1 98.5 90 ALA A N 1
ATOM 701 C CA . ALA A 1 90 ? 4.234 -22.734 -1.306 1 98.5 90 ALA A CA 1
ATOM 702 C C . ALA A 1 90 ? 3.926 -23.75 -0.203 1 98.5 90 ALA A C 1
ATOM 704 O O . ALA A 1 90 ? 2.832 -24.312 -0.161 1 98.5 90 ALA A O 1
ATOM 705 N N . ASP A 1 91 ? 4.836 -23.906 0.755 1 98.31 91 ASP A N 1
ATOM 706 C CA . ASP A 1 91 ? 4.621 -24.734 1.94 1 98.31 91 ASP A CA 1
ATOM 707 C C . ASP A 1 91 ? 3.795 -23.984 2.986 1 98.31 91 ASP A C 1
ATOM 709 O O . ASP A 1 91 ? 3.049 -24.594 3.752 1 98.31 91 ASP A O 1
ATOM 713 N N . ARG A 1 92 ? 4.062 -22.734 3.031 1 97.94 92 ARG A N 1
ATOM 714 C CA . ARG A 1 92 ? 3.445 -21.922 4.062 1 97.94 92 ARG A CA 1
ATOM 715 C C . ARG A 1 92 ? 3.023 -20.562 3.506 1 97.94 92 ARG A C 1
ATOM 717 O O . ARG A 1 92 ? 3.756 -19.953 2.725 1 97.94 92 ARG A O 1
ATOM 724 N N . ILE A 1 93 ? 1.819 -20.094 3.824 1 97.81 93 ILE A N 1
ATOM 725 C CA . ILE A 1 93 ? 1.298 -18.781 3.502 1 97.81 93 ILE A CA 1
ATOM 726 C C . ILE A 1 93 ? 0.765 -18.109 4.77 1 97.81 93 ILE A C 1
ATOM 728 O O . ILE A 1 93 ? -0.046 -18.688 5.492 1 97.81 93 ILE A O 1
ATOM 732 N N . VAL A 1 94 ? 1.269 -16.953 5.09 1 97.38 94 VAL A N 1
ATOM 733 C CA . VAL A 1 94 ? 0.831 -16.203 6.27 1 97.38 94 VAL A CA 1
ATOM 734 C C . VAL A 1 94 ? 0.368 -14.812 5.867 1 97.38 94 VAL A C 1
ATOM 736 O O . VAL A 1 94 ? 0.963 -14.188 4.984 1 97.38 94 VAL A O 1
ATOM 739 N N . SER A 1 95 ? -0.698 -14.336 6.504 1 97.25 95 SER A N 1
ATOM 740 C CA . SER A 1 95 ? -1.205 -12.992 6.246 1 97.25 95 SER A CA 1
ATOM 741 C C . SER A 1 95 ? -0.291 -11.93 6.844 1 97.25 95 SER A C 1
ATOM 743 O O . SER A 1 95 ? 0.189 -12.078 7.969 1 97.25 95 SER A O 1
ATOM 745 N N . LEU A 1 96 ? -0.003 -10.82 6.074 1 97.75 96 LEU A N 1
ATOM 746 C CA . LEU A 1 96 ? 0.776 -9.68 6.535 1 97.75 96 LEU A CA 1
ATOM 747 C C . LEU A 1 96 ? -0.124 -8.477 6.797 1 97.75 96 LEU A C 1
ATOM 749 O O . LEU A 1 96 ? 0.353 -7.418 7.215 1 97.75 96 LEU A O 1
ATOM 753 N N . GLY A 1 97 ? -1.467 -8.656 6.562 1 96.81 97 GLY A N 1
ATOM 754 C CA . GLY A 1 97 ? -2.408 -7.578 6.824 1 96.81 97 GLY A CA 1
ATOM 755 C C . GLY A 1 97 ? -3.125 -7.094 5.578 1 96.81 97 GLY A C 1
ATOM 756 O O . GLY A 1 97 ? -2.781 -7.492 4.465 1 96.81 97 GLY A O 1
ATOM 757 N N . SER A 1 98 ? -4.082 -6.184 5.801 1 97.5 98 SER A N 1
ATOM 758 C CA . SER A 1 98 ? -4.926 -5.668 4.727 1 97.5 98 SER A CA 1
ATOM 759 C C . SER A 1 98 ? -4.531 -4.246 4.348 1 97.5 98 SER A C 1
ATOM 761 O O . SER A 1 98 ? -4.137 -3.457 5.211 1 97.5 98 SER A O 1
ATOM 763 N N . PHE A 1 99 ? -4.668 -3.908 3.064 1 98.06 99 PHE A N 1
ATOM 764 C CA . PHE A 1 99 ? -4.379 -2.59 2.512 1 98.06 99 PHE A CA 1
ATOM 765 C C . PHE A 1 99 ? -5.449 -2.178 1.507 1 98.06 99 PHE A C 1
ATOM 767 O O . PHE A 1 99 ? -6.148 -3.027 0.953 1 98.06 99 PHE A O 1
ATOM 774 N N . TYR A 1 100 ? -5.551 -0.86 1.292 1 97.12 100 TYR A N 1
ATOM 775 C CA . TYR A 1 100 ? -6.492 -0.323 0.315 1 97.12 100 TYR A CA 1
ATOM 776 C C . TYR A 1 100 ? -5.754 0.313 -0.858 1 97.12 100 TYR A C 1
ATOM 778 O O . TYR A 1 100 ? -4.773 1.037 -0.665 1 97.12 100 TYR A O 1
ATOM 786 N N . SER A 1 101 ? -6.188 0.091 -2.072 1 95.12 101 SER A N 1
ATOM 787 C CA . SER A 1 101 ? -5.441 0.351 -3.299 1 95.12 101 SER A CA 1
ATOM 788 C C . SER A 1 101 ? -5.473 1.832 -3.662 1 95.12 101 SER A C 1
ATOM 790 O O . SER A 1 101 ? -4.469 2.389 -4.109 1 95.12 101 SER A O 1
ATOM 792 N N . SER A 1 102 ? -6.586 2.482 -3.588 1 93.75 102 SER A N 1
ATOM 793 C CA . SER A 1 102 ? -6.816 3.885 -3.916 1 93.75 102 SER A CA 1
ATOM 794 C C . SER A 1 102 ? -8 4.449 -3.137 1 93.75 102 SER A C 1
ATOM 796 O O . SER A 1 102 ? -9.094 4.609 -3.684 1 93.75 102 SER A O 1
ATOM 798 N N . PRO A 1 103 ? -7.77 4.801 -1.915 1 94.62 103 PRO A N 1
ATOM 799 C CA . PRO A 1 103 ? -8.859 5.121 -0.983 1 94.62 103 PRO A CA 1
ATOM 800 C C . PRO A 1 103 ? -9.734 6.273 -1.467 1 94.62 103 PRO A C 1
ATOM 802 O O . PRO A 1 103 ? -10.891 6.387 -1.061 1 94.62 103 PRO A O 1
ATOM 805 N N . GLY A 1 104 ? -9.297 7.086 -2.305 1 91.19 104 GLY A N 1
ATOM 806 C CA . GLY A 1 104 ? -10.07 8.211 -2.797 1 91.19 104 GLY A CA 1
ATOM 807 C C . GLY A 1 104 ? -10.922 7.871 -4.008 1 91.19 104 GLY A C 1
ATOM 808 O O . GLY A 1 104 ? -11.727 8.688 -4.457 1 91.19 104 GLY A O 1
ATOM 809 N N . MET A 1 105 ? -10.734 6.664 -4.551 1 91.56 105 MET A N 1
ATOM 810 C CA . MET A 1 105 ? -11.367 6.379 -5.836 1 91.56 105 MET A CA 1
ATOM 811 C C . MET A 1 105 ? -12.086 5.035 -5.805 1 91.56 105 MET A C 1
ATOM 813 O O . MET A 1 105 ? -13.102 4.855 -6.48 1 91.56 105 MET A O 1
ATOM 817 N N . VAL A 1 106 ? -11.562 4.074 -5.082 1 92.38 106 VAL A N 1
ATOM 818 C CA . VAL A 1 106 ? -12.141 2.734 -5.109 1 92.38 106 VAL A CA 1
ATOM 819 C C . VAL A 1 106 ? -12.266 2.193 -3.688 1 92.38 106 VAL A C 1
ATOM 821 O O . VAL A 1 106 ? -11.469 2.549 -2.812 1 92.38 106 VAL A O 1
ATOM 824 N N . SER A 1 107 ? -13.25 1.321 -3.533 1 92.56 107 SER A N 1
ATOM 825 C CA . SER A 1 107 ? -13.406 0.657 -2.244 1 92.56 107 SER A CA 1
ATOM 826 C C . SER A 1 107 ? -12.57 -0.615 -2.172 1 92.56 107 SER A C 1
ATOM 828 O O . SER A 1 107 ? -12.492 -1.253 -1.121 1 92.56 107 SER A O 1
ATOM 830 N N . GLU A 1 108 ? -11.883 -0.942 -3.209 1 90.69 108 GLU A N 1
ATOM 831 C CA . GLU A 1 108 ? -11.117 -2.18 -3.318 1 90.69 108 GLU A CA 1
ATOM 832 C C . GLU A 1 108 ? -9.992 -2.229 -2.289 1 90.69 108 GLU A C 1
ATOM 834 O O . GLU A 1 108 ? -9.273 -1.246 -2.105 1 90.69 108 GLU A O 1
ATOM 839 N N . GLY A 1 109 ? -9.898 -3.322 -1.663 1 94.12 109 GLY A N 1
ATOM 840 C CA . GLY A 1 109 ? -8.773 -3.686 -0.812 1 94.12 109 GLY A CA 1
ATOM 841 C C . GLY A 1 109 ? -8.258 -5.09 -1.069 1 94.12 109 GLY A C 1
ATOM 842 O O . GLY A 1 109 ? -8.789 -5.805 -1.924 1 94.12 109 GLY A O 1
ATOM 843 N N . PHE A 1 110 ? -7.207 -5.406 -0.372 1 96 110 PHE A N 1
ATOM 844 C CA . PHE A 1 110 ? -6.621 -6.734 -0.507 1 96 110 PHE A CA 1
ATOM 845 C C . PHE A 1 110 ? -5.902 -7.141 0.772 1 96 110 PHE A C 1
ATOM 847 O O . PHE A 1 110 ? -5.582 -6.293 1.607 1 96 110 PHE A O 1
ATOM 854 N N . THR A 1 111 ? -5.742 -8.43 0.896 1 97.31 111 THR A N 1
ATOM 855 C CA . THR A 1 111 ? -4.867 -8.984 1.922 1 97.31 111 THR A CA 1
ATOM 856 C C . THR A 1 111 ? -3.5 -9.328 1.337 1 97.31 111 THR A C 1
ATOM 858 O O . THR A 1 111 ? -3.412 -10.023 0.323 1 97.31 111 THR A O 1
ATOM 861 N N . LEU A 1 112 ? -2.432 -8.75 1.924 1 98.56 112 LEU A N 1
ATOM 862 C CA . LEU A 1 112 ? -1.066 -9.133 1.582 1 98.56 112 LEU A CA 1
ATOM 863 C C . LEU A 1 112 ? -0.654 -10.391 2.33 1 98.56 112 LEU A C 1
ATOM 865 O O . LEU A 1 112 ? -0.841 -10.492 3.545 1 98.56 112 LEU A O 1
ATOM 869 N N . VAL A 1 113 ? -0.15 -11.383 1.549 1 98.56 113 VAL A N 1
ATOM 870 C CA . VAL A 1 113 ? 0.304 -12.609 2.188 1 98.56 113 VAL A CA 1
ATOM 871 C C . VAL A 1 113 ? 1.741 -12.914 1.771 1 98.56 113 VAL A C 1
ATOM 873 O O . VAL A 1 113 ? 2.188 -12.484 0.703 1 98.56 113 VAL A O 1
ATOM 876 N N . ARG A 1 114 ? 2.451 -13.633 2.635 1 98.5 114 ARG A N 1
ATOM 877 C CA . ARG A 1 114 ? 3.803 -14.109 2.365 1 98.5 114 ARG A CA 1
ATOM 878 C C . ARG A 1 114 ? 3.811 -15.617 2.109 1 98.5 114 ARG A C 1
ATOM 880 O O . ARG A 1 114 ? 3.248 -16.391 2.891 1 98.5 114 ARG A O 1
ATOM 887 N N . ALA A 1 115 ? 4.328 -15.969 1.025 1 98.69 115 ALA A N 1
ATOM 888 C CA . ALA A 1 115 ? 4.516 -17.375 0.684 1 98.69 115 ALA A CA 1
ATOM 889 C C . ALA A 1 115 ? 5.961 -17.812 0.9 1 98.69 115 ALA A C 1
ATOM 891 O O . ALA A 1 115 ? 6.891 -17.141 0.426 1 98.69 115 ALA A O 1
ATOM 892 N N . THR A 1 116 ? 6.191 -18.922 1.563 1 98.06 116 THR A N 1
ATOM 893 C CA . THR A 1 116 ? 7.527 -19.453 1.797 1 98.06 116 THR A CA 1
ATOM 894 C C . THR A 1 116 ? 7.566 -20.953 1.49 1 98.06 116 THR A C 1
ATOM 896 O O . THR A 1 116 ? 6.52 -21.594 1.357 1 98.06 116 THR A O 1
ATOM 899 N N . GLY A 1 117 ? 8.805 -21.484 1.384 1 98.25 117 GLY A N 1
ATOM 900 C CA . GLY A 1 117 ? 8.945 -22.875 1.004 1 98.25 117 GLY A CA 1
ATOM 901 C C . GLY A 1 117 ? 8.453 -23.172 -0.401 1 98.25 117 GLY A C 1
ATOM 902 O O . GLY A 1 117 ? 7.637 -24.062 -0.604 1 98.25 117 GLY A O 1
ATOM 903 N N . LEU A 1 118 ? 9.008 -22.453 -1.317 1 98.38 118 LEU A N 1
ATOM 904 C CA . LEU A 1 118 ? 8.539 -22.5 -2.699 1 98.38 118 LEU A CA 1
ATOM 905 C C . LEU A 1 118 ? 9.172 -23.672 -3.449 1 98.38 118 LEU A C 1
ATOM 907 O O . LEU A 1 118 ? 10.375 -23.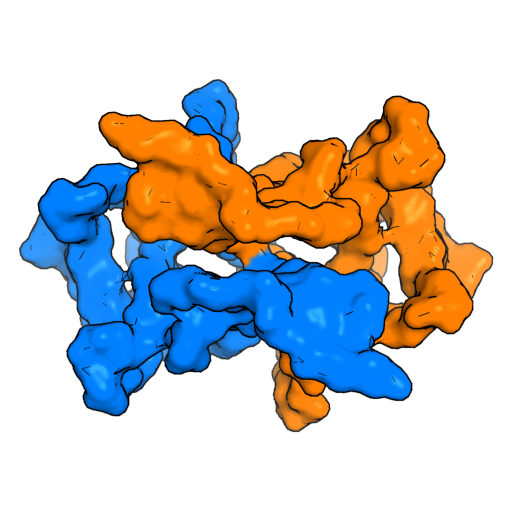906 -3.346 1 98.38 118 LEU A O 1
ATOM 911 N N . THR A 1 119 ? 8.305 -24.375 -4.18 1 98.06 119 THR A N 1
ATOM 912 C CA . THR A 1 119 ? 8.742 -25.406 -5.113 1 98.06 119 THR A CA 1
ATOM 913 C C . THR A 1 119 ? 8.141 -25.172 -6.496 1 98.06 119 THR A C 1
ATOM 915 O O . THR A 1 119 ? 6.93 -25 -6.629 1 98.06 119 THR A O 1
ATOM 918 N N . LYS A 1 120 ? 8.984 -25.141 -7.484 1 97.25 120 LYS A N 1
ATOM 919 C CA . LYS A 1 120 ? 8.477 -25.016 -8.852 1 97.25 120 LYS A CA 1
ATOM 920 C C . LYS A 1 120 ? 7.828 -26.312 -9.312 1 97.25 120 LYS A C 1
ATOM 922 O O . LYS A 1 120 ? 8.477 -27.359 -9.352 1 97.25 120 LYS A O 1
ATOM 927 N N . VAL A 1 121 ? 6.555 -26.25 -9.656 1 97.81 121 VAL A N 1
ATOM 928 C CA . VAL A 1 121 ? 5.836 -27.484 -9.977 1 97.81 121 VAL A CA 1
ATOM 929 C C . VAL A 1 121 ? 5.242 -27.375 -11.383 1 97.81 121 VAL A C 1
ATOM 931 O O . VAL A 1 121 ? 4.617 -28.312 -11.875 1 97.81 121 VAL A O 1
ATOM 934 N N . GLY A 1 122 ? 5.418 -26.219 -12.031 1 96.06 122 GLY A N 1
ATOM 935 C CA . GLY A 1 122 ? 4.914 -25.953 -13.367 1 96.06 122 GLY A CA 1
ATOM 936 C C . GLY A 1 122 ? 5.438 -24.672 -13.969 1 96.06 122 GLY A C 1
ATOM 937 O O . GLY A 1 122 ? 6.277 -24 -13.367 1 96.06 122 GLY A O 1
ATOM 938 N N . GLU A 1 123 ? 5.043 -24.328 -15.125 1 92.69 123 GLU A N 1
ATOM 939 C CA . GLU A 1 123 ? 5.539 -23.156 -15.828 1 92.69 123 GLU A CA 1
ATOM 940 C C . GLU A 1 123 ? 4.785 -21.891 -15.406 1 92.69 123 GLU A C 1
ATOM 942 O O . GLU A 1 123 ? 5.297 -20.781 -15.547 1 92.69 123 GLU A O 1
ATOM 947 N N . GLY A 1 124 ? 3.643 -22.078 -14.82 1 94.69 124 GLY A N 1
ATOM 948 C CA . GLY A 1 124 ? 2.777 -20.938 -14.586 1 94.69 124 GLY A CA 1
ATOM 949 C C . GLY A 1 124 ? 2.143 -20.406 -15.852 1 94.69 124 GLY A C 1
ATOM 950 O O . GLY A 1 124 ? 1.812 -21.172 -16.766 1 94.69 124 GLY A O 1
ATOM 951 N N . GLY A 1 125 ? 1.824 -19.109 -15.875 1 91.06 125 GLY A N 1
ATOM 952 C CA . GLY A 1 125 ? 1.27 -18.469 -17.062 1 91.06 125 GLY A CA 1
ATOM 953 C C . GLY A 1 125 ? -0.222 -18.219 -16.953 1 91.06 125 GLY A C 1
ATOM 954 O O . GLY A 1 125 ? -0.796 -17.5 -17.781 1 91.06 125 GLY A O 1
ATOM 955 N N . GLY A 1 126 ? -0.833 -18.672 -15.906 1 85.88 126 GLY A N 1
ATOM 956 C CA . GLY A 1 126 ? -2.26 -18.469 -15.727 1 85.88 126 GLY A CA 1
ATOM 957 C C . GLY A 1 126 ? -3.115 -19.375 -16.594 1 85.88 126 GLY A C 1
ATOM 958 O O . GLY A 1 126 ? -2.754 -20.531 -16.828 1 85.88 126 GLY A O 1
ATOM 959 N N . THR A 1 127 ? -4.254 -18.875 -16.875 1 76.75 127 THR A N 1
ATOM 960 C CA . THR A 1 127 ? -5.164 -19.641 -17.734 1 76.75 127 THR A CA 1
ATOM 961 C C . THR A 1 127 ? -4.883 -19.359 -19.203 1 76.75 127 THR A C 1
ATOM 963 O O . THR A 1 127 ? -4.051 -18.516 -19.531 1 76.75 127 THR A O 1
ATOM 966 N N . VAL A 1 128 ? -5.492 -20.109 -20.047 1 69.31 128 VAL A N 1
ATOM 967 C CA . VAL A 1 128 ? -5.309 -20.016 -21.484 1 69.31 128 VAL A CA 1
ATOM 968 C C . VAL A 1 128 ? -5.566 -18.594 -21.953 1 69.31 128 VAL A C 1
ATOM 970 O O . VAL A 1 128 ? -4.961 -18.141 -22.922 1 69.31 128 VAL A O 1
ATOM 973 N N . ASP A 1 129 ? -6.309 -17.797 -21.25 1 71.56 129 ASP A N 1
ATOM 974 C CA . ASP A 1 129 ? -6.676 -16.453 -21.656 1 71.56 129 ASP A CA 1
ATOM 975 C C . ASP A 1 129 ? -5.746 -15.406 -21.047 1 71.56 129 ASP A C 1
ATOM 977 O O . ASP A 1 129 ? -5.855 -14.219 -21.328 1 71.56 129 ASP A O 1
ATOM 981 N N . GLU A 1 130 ? -4.844 -15.977 -20.219 1 79.44 130 GLU A N 1
ATOM 982 C CA . GLU A 1 130 ? -3.924 -15.047 -19.578 1 79.44 130 GLU A CA 1
ATOM 983 C C . GLU A 1 130 ? -2.533 -15.117 -20.203 1 79.44 130 GLU A C 1
ATOM 985 O O . GLU A 1 130 ? -2.082 -16.203 -20.594 1 79.44 130 GLU A O 1
ATOM 990 N N . ASP A 1 131 ? -2.002 -14.156 -20.609 1 88.25 131 ASP A N 1
ATOM 991 C CA . ASP A 1 131 ? -0.631 -14.047 -21.109 1 88.25 131 ASP A CA 1
ATOM 992 C C . ASP A 1 131 ? 0.288 -13.445 -20.047 1 88.25 131 ASP A C 1
ATOM 994 O O . ASP A 1 131 ? 0.704 -12.297 -20.156 1 88.25 131 ASP A O 1
ATOM 998 N N . ILE A 1 132 ? 0.576 -14.359 -19 1 96.56 132 ILE A N 1
ATOM 999 C CA . ILE A 1 132 ? 1.402 -13.922 -17.875 1 96.56 132 ILE A CA 1
ATOM 1000 C C . ILE A 1 132 ? 2.842 -14.391 -18.094 1 96.56 132 ILE A C 1
ATOM 1002 O O . ILE A 1 132 ? 3.088 -15.562 -18.359 1 96.56 132 ILE A O 1
ATOM 1006 N N . VAL A 1 133 ? 3.795 -13.508 -18.078 1 97.56 133 VAL A N 1
ATOM 1007 C CA . VAL A 1 133 ? 5.223 -13.805 -18.031 1 97.56 133 VAL A CA 1
ATOM 1008 C C . VAL A 1 133 ? 5.695 -13.836 -16.578 1 97.56 133 VAL A C 1
ATOM 1010 O O . VAL A 1 133 ? 5.43 -12.914 -15.812 1 97.56 133 VAL A O 1
ATOM 1013 N N . VAL A 1 134 ? 6.371 -14.898 -16.219 1 98.25 134 VAL A N 1
ATOM 1014 C CA . VAL A 1 134 ? 6.871 -15.055 -14.852 1 98.25 134 VAL A CA 1
ATOM 1015 C C . VAL A 1 134 ? 8.344 -14.664 -14.789 1 98.25 134 VAL A C 1
ATOM 1017 O O . VAL A 1 134 ? 9.141 -15.062 -15.648 1 98.25 134 VAL A O 1
ATOM 1020 N N . HIS A 1 135 ? 8.719 -13.844 -13.766 1 98.56 135 HIS A N 1
ATOM 1021 C CA . HIS A 1 135 ? 10.102 -13.438 -13.531 1 98.56 135 HIS A CA 1
ATOM 1022 C C . HIS A 1 135 ? 10.586 -13.898 -12.164 1 98.56 135 HIS A C 1
ATOM 1024 O O . HIS A 1 135 ? 9.875 -13.75 -11.164 1 98.56 135 HIS A O 1
ATOM 1030 N N . ARG A 1 136 ? 11.68 -14.523 -12.109 1 98.38 136 ARG A N 1
ATOM 1031 C CA . ARG A 1 136 ? 12.445 -14.758 -10.898 1 98.38 136 ARG A CA 1
ATOM 1032 C C . ARG A 1 136 ? 13.656 -13.836 -10.828 1 98.38 136 ARG A C 1
ATOM 1034 O O . ARG A 1 136 ? 14.617 -14 -11.586 1 98.38 136 ARG A O 1
ATOM 1041 N N . VAL A 1 137 ? 13.617 -12.852 -9.914 1 98.81 137 VAL A N 1
ATOM 1042 C CA . VAL A 1 137 ? 14.578 -11.75 -9.93 1 98.81 137 VAL A CA 1
ATOM 1043 C C . VAL A 1 137 ? 15.344 -11.719 -8.609 1 98.81 137 VAL A C 1
ATOM 1045 O O . VAL A 1 137 ? 14.75 -11.734 -7.531 1 98.81 137 VAL A O 1
ATOM 1048 N N . PRO A 1 138 ? 16.734 -11.742 -8.68 1 98.69 138 PRO A N 1
ATOM 1049 C CA . PRO A 1 138 ? 17.453 -11.477 -7.434 1 98.69 138 PRO A CA 1
ATOM 1050 C C . PRO A 1 138 ? 17.094 -10.133 -6.812 1 98.69 138 PRO A C 1
ATOM 1052 O O . PRO A 1 138 ? 17.062 -9.117 -7.508 1 98.69 138 PRO A O 1
ATOM 1055 N N . LEU A 1 139 ? 16.859 -10.164 -5.484 1 97.81 139 LEU A N 1
ATOM 1056 C CA . LEU A 1 139 ? 16.5 -8.922 -4.801 1 97.81 139 LEU A CA 1
ATOM 1057 C C . LEU A 1 139 ? 17.594 -7.875 -4.984 1 97.81 139 LEU A C 1
ATOM 1059 O O . LEU A 1 139 ? 17.297 -6.68 -5.09 1 97.81 139 LEU A O 1
ATOM 1063 N N . SER A 1 140 ? 18.781 -8.336 -5.035 1 97.62 140 SER A N 1
ATOM 1064 C CA . SER A 1 140 ? 19.922 -7.434 -5.18 1 97.62 140 SER A CA 1
ATOM 1065 C C . SER A 1 140 ? 19.906 -6.738 -6.535 1 97.62 140 SER A C 1
ATOM 1067 O O . SER A 1 140 ? 20.594 -5.734 -6.73 1 97.62 140 SER A O 1
ATOM 1069 N N . GLU A 1 141 ? 19.141 -7.211 -7.512 1 98.5 141 GLU A N 1
ATOM 1070 C CA . GLU A 1 141 ? 19.109 -6.66 -8.867 1 98.5 141 GLU A CA 1
ATOM 1071 C C . GLU A 1 141 ? 17.734 -6.078 -9.188 1 98.5 141 GLU A C 1
ATOM 1073 O O . GLU A 1 141 ? 17.469 -5.691 -10.32 1 98.5 141 GLU A O 1
ATOM 1078 N N . LEU A 1 142 ? 16.922 -6.039 -8.234 1 98.62 142 LEU A N 1
ATOM 1079 C CA . LEU A 1 142 ? 15.516 -5.707 -8.461 1 98.62 142 LEU A CA 1
ATOM 1080 C C . LEU A 1 142 ? 15.375 -4.289 -9.008 1 98.62 142 LEU A C 1
ATOM 1082 O O . LEU A 1 142 ? 14.617 -4.055 -9.953 1 98.62 142 LEU A O 1
ATOM 1086 N N . SER A 1 143 ? 16.062 -3.352 -8.453 1 98.06 143 SER A N 1
ATOM 1087 C CA . SER A 1 143 ? 15.961 -1.961 -8.883 1 98.06 143 SER A CA 1
ATOM 1088 C C . SER A 1 143 ? 16.391 -1.795 -10.336 1 98.06 143 SER A C 1
ATOM 1090 O O . SER A 1 143 ? 15.75 -1.074 -11.102 1 98.06 143 SER A O 1
ATOM 1092 N N . ALA A 1 144 ? 17.438 -2.393 -10.703 1 98.56 144 ALA A N 1
ATOM 1093 C CA . ALA A 1 144 ? 17.906 -2.35 -12.086 1 98.56 144 ALA A CA 1
ATOM 1094 C C . ALA A 1 144 ? 16.906 -3.006 -13.023 1 98.56 144 ALA A C 1
ATOM 1096 O O . ALA A 1 144 ? 16.656 -2.51 -14.125 1 98.56 144 ALA A O 1
ATOM 1097 N N . PHE A 1 145 ? 16.375 -4.156 -12.602 1 98.88 145 PHE A N 1
ATOM 1098 C CA . PHE A 1 145 ? 15.367 -4.863 -13.383 1 98.88 145 PHE A CA 1
ATOM 1099 C C . PHE A 1 145 ? 14.156 -3.975 -13.625 1 98.88 145 PHE A C 1
ATOM 1101 O O . PHE A 1 145 ? 13.664 -3.881 -14.75 1 98.88 145 PHE A O 1
ATOM 1108 N N . VAL A 1 146 ? 13.664 -3.258 -12.562 1 98.81 146 VAL A N 1
ATOM 1109 C CA . VAL A 1 146 ? 12.508 -2.367 -12.648 1 98.81 146 VAL A CA 1
ATOM 1110 C C . VAL A 1 146 ? 12.828 -1.208 -13.594 1 98.81 146 VAL A C 1
ATOM 1112 O O . VAL A 1 146 ? 11.984 -0.812 -14.406 1 98.81 146 VAL A O 1
ATOM 1115 N N . ALA A 1 147 ? 14.008 -0.654 -13.516 1 98.38 147 ALA A N 1
ATOM 1116 C CA . ALA A 1 147 ? 14.414 0.432 -14.406 1 98.38 147 ALA A CA 1
ATOM 1117 C C . ALA A 1 147 ? 14.383 -0.011 -15.867 1 98.38 147 ALA A C 1
ATOM 1119 O O . ALA A 1 147 ? 13.93 0.733 -16.734 1 98.38 147 ALA A O 1
ATOM 1120 N N . GLU A 1 148 ? 14.875 -1.153 -16.109 1 98.75 148 GLU A N 1
ATOM 1121 C CA . GLU A 1 148 ? 14.859 -1.711 -17.469 1 98.75 148 GLU A CA 1
ATOM 1122 C C . GLU A 1 148 ? 13.43 -1.89 -17.969 1 98.75 148 GLU A C 1
ATOM 1124 O O . GLU A 1 148 ? 13.117 -1.558 -19.109 1 98.75 148 GLU A O 1
ATOM 1129 N N . LYS A 1 149 ? 12.562 -2.502 -17.156 1 98.81 149 LYS A N 1
ATOM 1130 C CA . LYS A 1 149 ? 11.164 -2.697 -17.516 1 98.81 149 LYS A CA 1
ATOM 1131 C C . LYS A 1 149 ? 10.484 -1.363 -17.812 1 98.81 149 LYS A C 1
ATOM 1133 O O . LYS A 1 149 ? 9.758 -1.239 -18.797 1 98.81 149 LYS A O 1
ATOM 1138 N N . ARG A 1 150 ? 10.758 -0.333 -17.016 1 98.38 150 ARG A N 1
ATOM 1139 C CA . ARG A 1 150 ? 10.211 1.001 -17.234 1 98.38 150 ARG A CA 1
ATOM 1140 C C . ARG A 1 150 ? 10.672 1.554 -18.578 1 98.38 150 ARG A C 1
ATOM 1142 O O . ARG A 1 150 ? 9.867 2.131 -19.328 1 98.38 150 ARG A O 1
ATOM 1149 N N . ALA A 1 151 ? 11.898 1.428 -18.828 1 98.25 151 ALA A N 1
ATOM 1150 C CA . ALA A 1 151 ? 12.453 1.92 -20.078 1 98.25 151 ALA A CA 1
ATOM 1151 C C . ALA A 1 151 ? 11.797 1.233 -21.281 1 98.25 151 ALA A C 1
ATOM 1153 O O . ALA A 1 151 ? 11.68 1.824 -22.359 1 98.25 151 ALA A O 1
ATOM 1154 N N . ALA A 1 152 ? 11.289 0.028 -21.094 1 98.56 152 ALA A N 1
ATOM 1155 C CA . ALA A 1 152 ? 10.648 -0.748 -22.156 1 98.56 152 ALA A CA 1
ATOM 1156 C C . ALA A 1 152 ? 9.156 -0.465 -22.219 1 98.56 152 ALA A C 1
ATOM 1158 O O . ALA A 1 152 ? 8.422 -1.131 -22.953 1 98.56 152 ALA A O 1
ATOM 1159 N N . GLY A 1 153 ? 8.672 0.471 -21.359 1 98.25 153 GLY A N 1
ATOM 1160 C CA . GLY A 1 153 ? 7.281 0.888 -21.422 1 98.25 153 GLY A CA 1
ATOM 1161 C C . GLY A 1 153 ? 6.375 0.078 -20.516 1 98.25 153 GLY A C 1
ATOM 1162 O O . GLY A 1 153 ? 5.148 0.203 -20.578 1 98.25 153 GLY A O 1
ATOM 1163 N N . VAL A 1 154 ? 6.934 -0.786 -19.688 1 98.75 154 VAL A N 1
ATOM 1164 C CA . VAL A 1 154 ? 6.164 -1.599 -18.75 1 98.75 154 VAL A CA 1
ATOM 1165 C C . VAL A 1 154 ? 5.773 -0.759 -17.531 1 98.75 154 VAL A C 1
ATOM 1167 O O . VAL A 1 154 ? 6.605 -0.038 -16.969 1 98.75 154 VAL A O 1
ATOM 1170 N N . GLY A 1 155 ? 4.461 -0.738 -17.125 1 98.5 155 GLY A N 1
ATOM 1171 C CA . GLY A 1 155 ? 4.023 -0.101 -15.898 1 98.5 155 GLY A CA 1
ATOM 1172 C C . GLY A 1 155 ? 4.492 -0.832 -14.656 1 98.5 155 GLY A C 1
ATOM 1173 O O . GLY A 1 155 ? 4.809 -2.021 -14.711 1 98.5 155 GLY A O 1
ATOM 1174 N N . ILE A 1 156 ? 4.594 -0.126 -13.594 1 98.88 156 ILE A N 1
ATOM 1175 C CA . ILE A 1 156 ? 4.988 -0.701 -12.312 1 98.88 156 ILE A CA 1
ATOM 1176 C C . ILE A 1 156 ? 3.838 -0.573 -11.312 1 98.88 156 ILE A C 1
ATOM 1178 O O . ILE A 1 156 ? 3.4 0.537 -11 1 98.88 156 ILE A O 1
ATOM 1182 N N . ASP A 1 157 ? 3.344 -1.714 -10.797 1 98.75 157 ASP A N 1
ATOM 1183 C CA . ASP A 1 157 ? 2.283 -1.755 -9.797 1 98.75 157 ASP A CA 1
ATOM 1184 C C . ASP A 1 157 ? 2.75 -1.146 -8.477 1 98.75 157 ASP A C 1
ATOM 1186 O O . ASP A 1 157 ? 3.879 -1.384 -8.039 1 98.75 157 ASP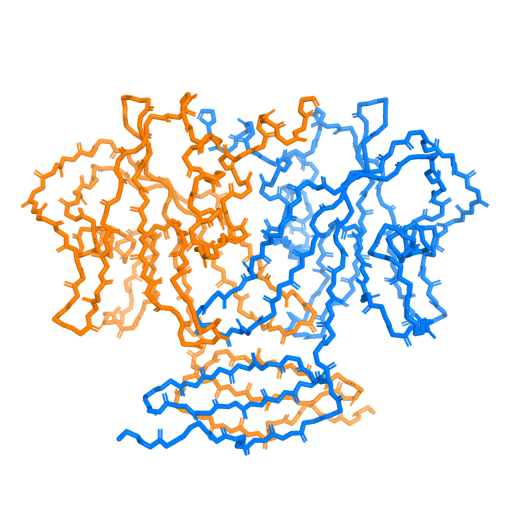 A O 1
ATOM 1190 N N . VAL A 1 158 ? 1.912 -0.462 -7.809 1 98.44 158 VAL A N 1
ATOM 1191 C CA . VAL A 1 158 ? 2.221 0.246 -6.574 1 98.44 158 VAL A CA 1
ATOM 1192 C C . VAL A 1 158 ? 2.699 -0.747 -5.516 1 98.44 158 VAL A C 1
ATOM 1194 O O . VAL A 1 158 ? 3.527 -0.408 -4.664 1 98.44 158 VAL A O 1
ATOM 1197 N N . LYS A 1 159 ? 2.242 -1.928 -5.488 1 98.62 159 LYS A N 1
ATOM 1198 C CA . LYS A 1 159 ? 2.602 -2.914 -4.473 1 98.62 159 LYS A CA 1
ATOM 1199 C C . LYS A 1 159 ? 4.09 -3.242 -4.531 1 98.62 159 LYS A C 1
ATOM 1201 O O . LYS A 1 159 ? 4.645 -3.803 -3.584 1 98.62 159 LYS A O 1
ATOM 1206 N N . MET A 1 160 ? 4.762 -2.916 -5.645 1 98.81 160 MET A N 1
ATOM 1207 C CA . MET A 1 160 ? 6.199 -3.104 -5.789 1 98.81 160 MET A CA 1
ATOM 1208 C C . MET A 1 160 ? 6.965 -2.182 -4.844 1 98.81 160 MET A C 1
ATOM 1210 O O . MET A 1 160 ? 8.156 -2.379 -4.609 1 98.81 160 MET A O 1
ATOM 1214 N N . LEU A 1 161 ? 6.359 -1.146 -4.285 1 98.75 161 LEU A N 1
ATOM 1215 C CA . LEU A 1 161 ? 6.996 -0.279 -3.299 1 98.75 161 LEU A CA 1
ATOM 1216 C C . LEU A 1 161 ? 7.527 -1.09 -2.123 1 98.75 161 LEU A C 1
ATOM 1218 O O . LEU A 1 161 ? 8.555 -0.746 -1.541 1 98.75 161 LEU A O 1
ATOM 1222 N N . LEU A 1 162 ? 6.828 -2.176 -1.79 1 98.62 162 LEU A N 1
ATOM 1223 C CA . LEU A 1 162 ? 7.254 -3.062 -0.71 1 98.62 162 LEU A CA 1
ATOM 1224 C C . LEU A 1 162 ? 8.688 -3.537 -0.926 1 98.62 162 LEU A C 1
ATOM 1226 O O . LEU A 1 162 ? 9.484 -3.564 0.014 1 98.62 162 LEU A O 1
ATOM 1230 N N . LEU A 1 163 ? 8.984 -3.84 -2.135 1 98.56 163 LEU A N 1
ATOM 1231 C CA . LEU A 1 163 ? 10.25 -4.48 -2.459 1 98.56 163 LEU A CA 1
ATOM 1232 C C . LEU A 1 163 ? 11.312 -3.439 -2.807 1 98.56 163 LEU A C 1
ATOM 1234 O O . LEU A 1 163 ? 12.508 -3.729 -2.758 1 98.56 163 LEU A O 1
ATOM 1238 N N . LEU A 1 164 ? 10.875 -2.236 -3.184 1 98.31 164 LEU A N 1
ATOM 1239 C CA . LEU A 1 164 ? 11.797 -1.223 -3.678 1 98.31 164 LEU A CA 1
ATOM 1240 C C . LEU A 1 164 ? 12.195 -0.26 -2.562 1 98.31 164 LEU A C 1
ATOM 1242 O O . LEU A 1 164 ? 12.984 0.665 -2.785 1 98.31 164 LEU A O 1
ATOM 1246 N N . SER A 1 165 ? 11.68 -0.439 -1.374 1 97.31 165 SER A N 1
ATOM 1247 C CA . SER A 1 165 ? 11.797 0.486 -0.252 1 97.31 165 SER A CA 1
ATOM 1248 C C . SER A 1 165 ? 13.258 0.833 0.024 1 97.31 165 SER A C 1
ATOM 1250 O O . SER A 1 165 ? 13.609 2.008 0.163 1 97.31 165 SER A O 1
ATOM 1252 N N . GLY A 1 166 ? 14.141 -0.174 0.11 1 93.88 166 GLY A N 1
ATOM 1253 C CA . GLY A 1 166 ? 15.547 0.056 0.421 1 93.88 166 GLY A CA 1
ATOM 1254 C C . GLY A 1 166 ? 16.203 1.048 -0.515 1 93.88 166 GLY A C 1
ATOM 1255 O O . GLY A 1 166 ? 16.906 1.96 -0.068 1 93.88 166 GLY A O 1
ATOM 1256 N N . ASP A 1 167 ? 15.977 0.981 -1.716 1 94.25 167 ASP A N 1
ATOM 1257 C CA . ASP A 1 167 ? 16.594 1.841 -2.721 1 94.25 167 ASP A CA 1
ATOM 1258 C C . ASP A 1 167 ? 15.914 3.207 -2.768 1 94.25 167 ASP A C 1
ATOM 1260 O O . ASP A 1 167 ? 16.578 4.23 -2.951 1 94.25 167 ASP A O 1
ATOM 1264 N N . LEU A 1 168 ? 14.602 3.26 -2.617 1 95.38 168 LEU A N 1
ATOM 1265 C CA . LEU A 1 168 ? 13.844 4.5 -2.73 1 95.38 168 LEU A CA 1
ATOM 1266 C C . LEU A 1 168 ? 14.086 5.398 -1.522 1 95.38 168 LEU A C 1
ATOM 1268 O O . LEU A 1 168 ? 14.055 6.625 -1.64 1 95.38 168 LEU A O 1
ATOM 1272 N N . LEU A 1 169 ? 14.336 4.762 -0.314 1 93.12 169 LEU A N 1
ATOM 1273 C CA . LEU A 1 169 ? 14.461 5.555 0.904 1 93.12 169 LEU A CA 1
ATOM 1274 C C . LEU A 1 169 ? 15.922 5.707 1.301 1 93.12 169 LEU A C 1
ATOM 1276 O O . LEU A 1 169 ? 16.234 6.293 2.34 1 93.12 169 LEU A O 1
ATOM 1280 N N . ALA A 1 170 ? 16.922 5.195 0.546 1 87.56 170 ALA A N 1
ATOM 1281 C CA . ALA A 1 170 ? 18.344 5.355 0.822 1 87.56 170 ALA A CA 1
ATOM 1282 C C . ALA A 1 170 ? 18.766 6.824 0.755 1 87.56 170 ALA A C 1
ATOM 1284 O O . ALA A 1 170 ? 18.141 7.617 0.037 1 87.56 170 ALA A O 1
ATOM 1285 N N . MET B 1 1 ? -13.266 -7.023 -32.188 1 51.25 1 MET B N 1
ATOM 1286 C CA . MET B 1 1 ? -13.047 -6.66 -30.781 1 51.25 1 MET B CA 1
ATOM 1287 C C . MET B 1 1 ? -13.797 -5.383 -30.422 1 51.25 1 MET B C 1
ATOM 1289 O O . MET B 1 1 ? -13.734 -4.395 -31.156 1 51.25 1 MET B O 1
ATOM 1293 N N . ASP B 1 2 ? -14.945 -5.547 -29.734 1 69.5 2 ASP B N 1
ATOM 1294 C CA . ASP B 1 2 ? -15.734 -4.348 -29.453 1 69.5 2 ASP B CA 1
ATOM 1295 C C . ASP B 1 2 ? -14.836 -3.207 -28.969 1 69.5 2 ASP B C 1
ATOM 1297 O O . ASP B 1 2 ? -13.867 -3.438 -28.25 1 69.5 2 ASP B O 1
ATOM 1301 N N . PRO B 1 3 ? -15.008 -2.094 -29.625 1 85.56 3 PRO B N 1
ATOM 1302 C CA . PRO B 1 3 ? -14.203 -0.929 -29.25 1 85.56 3 PRO B CA 1
ATOM 1303 C C . PRO B 1 3 ? -14.406 -0.524 -27.781 1 85.56 3 PRO B C 1
ATOM 1305 O O . PRO B 1 3 ? -15.367 -0.952 -27.141 1 85.56 3 PRO B O 1
ATOM 1308 N N . GLU B 1 4 ? -13.484 0.151 -27.234 1 90.62 4 GLU B N 1
ATOM 1309 C CA . GLU B 1 4 ? -13.625 0.744 -25.906 1 90.62 4 GLU B CA 1
ATOM 1310 C C . GLU B 1 4 ? -14.805 1.706 -25.859 1 90.62 4 GLU B C 1
ATOM 1312 O O . GLU B 1 4 ? -15.023 2.48 -26.797 1 90.62 4 GLU B O 1
ATOM 1317 N N . GLU B 1 5 ? -15.633 1.543 -24.781 1 94.38 5 GLU B N 1
ATOM 1318 C CA . GLU B 1 5 ? -16.797 2.406 -24.594 1 94.38 5 GLU B CA 1
ATOM 1319 C C . GLU B 1 5 ? -16.828 3 -23.188 1 94.38 5 GLU B C 1
ATOM 1321 O O . GLU B 1 5 ? -16.516 2.312 -22.203 1 94.38 5 GLU B O 1
ATOM 1326 N N . THR B 1 6 ? -17.109 4.336 -23.141 1 94.31 6 THR B N 1
ATOM 1327 C CA . THR B 1 6 ? -17.453 4.941 -21.859 1 94.31 6 THR B CA 1
ATOM 1328 C C . THR B 1 6 ? -18.906 4.645 -21.484 1 94.31 6 THR B C 1
ATOM 1330 O O . THR B 1 6 ? -19.828 5.219 -22.062 1 94.31 6 THR B O 1
ATOM 1333 N N . VAL B 1 7 ? -19.078 3.814 -20.5 1 95.5 7 VAL B N 1
ATOM 1334 C CA . VAL B 1 7 ? -20.422 3.355 -20.172 1 95.5 7 VAL B CA 1
ATOM 1335 C C . VAL B 1 7 ? -21.062 4.297 -19.156 1 95.5 7 VAL B C 1
ATOM 1337 O O . VAL B 1 7 ? -22.281 4.312 -18.984 1 95.5 7 VAL B O 1
ATOM 1340 N N . TRP B 1 8 ? -20.266 5.09 -18.484 1 95.06 8 TRP B N 1
ATOM 1341 C CA . TRP B 1 8 ? -20.719 6.133 -17.578 1 95.06 8 TRP B CA 1
ATOM 1342 C C . TRP B 1 8 ? -19.641 7.195 -17.375 1 95.06 8 TRP B C 1
ATOM 1344 O O . TRP B 1 8 ? -18.453 6.875 -17.25 1 95.06 8 TRP B O 1
ATOM 1354 N N . GLN B 1 9 ? -20.062 8.461 -17.312 1 93.19 9 GLN B N 1
ATOM 1355 C CA . GLN B 1 9 ? -19.141 9.594 -17.172 1 93.19 9 GLN B CA 1
ATOM 1356 C C . GLN B 1 9 ? -19.609 10.531 -16.062 1 93.19 9 GLN B C 1
ATOM 1358 O O . GLN B 1 9 ? -20.703 11.086 -16.125 1 93.19 9 GLN B O 1
ATOM 1363 N N . GLY B 1 10 ? -18.781 10.523 -15.008 1 92.69 10 GLY B N 1
ATOM 1364 C CA . GLY B 1 10 ? -19 11.531 -13.984 1 92.69 10 GLY B CA 1
ATOM 1365 C C . GLY B 1 10 ? -18.094 12.75 -14.148 1 92.69 10 GLY B C 1
ATOM 1366 O O . GLY B 1 10 ? -17.562 12.984 -15.227 1 92.69 10 GLY B O 1
ATOM 1367 N N . LYS B 1 11 ? -18.109 13.609 -13.156 1 90.88 11 LYS B N 1
ATOM 1368 C CA . LYS B 1 11 ? -17.266 14.797 -13.156 1 90.88 11 LYS B CA 1
ATOM 1369 C C . LYS B 1 11 ? -15.797 14.422 -12.961 1 90.88 11 LYS B C 1
ATOM 1371 O O . LYS B 1 11 ? -14.906 15.039 -13.555 1 90.88 11 LYS B O 1
ATOM 1376 N N . TYR B 1 12 ? -15.531 13.289 -12.148 1 90.44 12 TYR B N 1
ATOM 1377 C CA . TYR B 1 12 ? -14.164 13.008 -11.727 1 90.44 12 TYR B CA 1
ATOM 1378 C C . TYR B 1 12 ? -13.672 11.688 -12.305 1 90.44 12 TYR B C 1
ATOM 1380 O O . TYR B 1 12 ? -12.469 11.5 -12.492 1 90.44 12 TYR B O 1
ATOM 1388 N N . ILE B 1 13 ? -14.641 10.742 -12.531 1 92.81 13 ILE B N 1
ATOM 1389 C CA . ILE 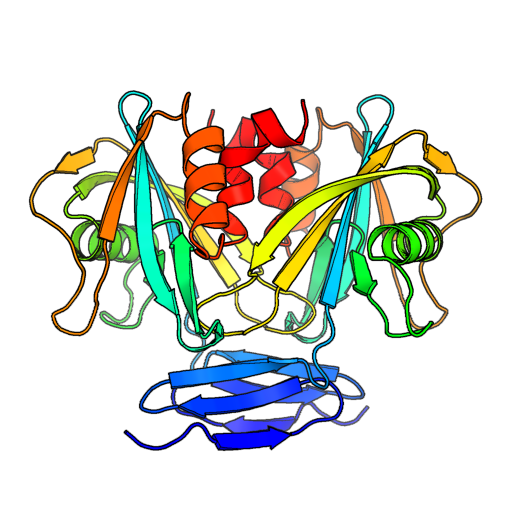B 1 13 ? -14.219 9.438 -13.031 1 92.81 13 ILE B CA 1
ATOM 1390 C C . ILE B 1 13 ? -15.141 9 -14.172 1 92.81 13 ILE B C 1
ATOM 1392 O O . ILE B 1 13 ? -16.25 9.531 -14.328 1 92.81 13 ILE B O 1
ATOM 1396 N N . ALA B 1 14 ? -14.648 8.055 -14.992 1 94.25 14 ALA B N 1
ATOM 1397 C CA . ALA B 1 14 ? -15.398 7.461 -16.094 1 94.25 14 ALA B CA 1
ATOM 1398 C C . ALA B 1 14 ? -15.289 5.938 -16.062 1 94.25 14 ALA B C 1
ATOM 1400 O O . ALA B 1 14 ? -14.195 5.391 -15.945 1 94.25 14 ALA B O 1
ATOM 1401 N N . ALA B 1 15 ? -16.453 5.285 -16.062 1 94.25 15 ALA B N 1
ATOM 1402 C CA . ALA B 1 15 ? -16.484 3.832 -16.219 1 94.25 15 ALA B CA 1
ATOM 1403 C C . ALA B 1 15 ? -16.406 3.426 -17.688 1 94.25 15 ALA B C 1
ATOM 1405 O O . ALA B 1 15 ? -17.109 3.982 -18.531 1 94.25 15 ALA B O 1
ATOM 1406 N N . LYS B 1 16 ? -15.492 2.484 -17.922 1 95.38 16 LYS B N 1
ATOM 1407 C CA . LYS B 1 16 ? -15.227 2.055 -19.297 1 95.38 16 LYS B CA 1
ATOM 1408 C C . LYS B 1 16 ? -15.375 0.542 -19.438 1 95.38 16 LYS B C 1
ATOM 1410 O O . LYS B 1 16 ? -15.234 -0.193 -18.453 1 95.38 16 LYS B O 1
ATOM 1415 N N . ARG B 1 17 ? -15.703 0.182 -20.672 1 94.38 17 ARG B N 1
ATOM 1416 C CA . ARG B 1 17 ? -15.758 -1.227 -21.047 1 94.38 17 ARG B CA 1
ATOM 1417 C C . ARG B 1 17 ? -15 -1.472 -22.359 1 94.38 17 ARG B C 1
ATOM 1419 O O . ARG B 1 17 ? -15.125 -0.7 -23.312 1 94.38 17 ARG B O 1
ATOM 1426 N N . TRP B 1 18 ? -14.156 -2.434 -22.328 1 93.06 18 TRP B N 1
ATOM 1427 C CA . TRP B 1 18 ? -13.422 -2.898 -23.5 1 93.06 18 TRP B CA 1
ATOM 1428 C C . TRP B 1 18 ? -13.344 -4.422 -23.516 1 93.06 18 TRP B C 1
ATOM 1430 O O . TRP B 1 18 ? -12.547 -5.02 -22.797 1 93.06 18 TRP B O 1
ATOM 1440 N N . GLY B 1 19 ? -14.164 -5.059 -24.453 1 88.56 19 GLY B N 1
ATOM 1441 C CA . GLY B 1 19 ? -14.32 -6.5 -24.375 1 88.56 19 GLY B CA 1
ATOM 1442 C C . GLY B 1 19 ? -14.922 -6.969 -23.062 1 88.56 19 GLY B C 1
ATOM 1443 O O . GLY B 1 19 ? -15.977 -6.477 -22.656 1 88.56 19 GLY B O 1
ATOM 1444 N N . ALA B 1 20 ? -14.242 -7.836 -22.406 1 87.06 20 ALA B N 1
ATOM 1445 C CA . ALA B 1 20 ? -14.742 -8.367 -21.141 1 87.06 20 ALA B CA 1
ATOM 1446 C C . ALA B 1 20 ? -14.273 -7.504 -19.969 1 87.06 20 ALA B C 1
ATOM 1448 O O . ALA B 1 20 ? -14.664 -7.746 -18.828 1 87.06 20 ALA B O 1
ATOM 1449 N N . TRP B 1 21 ? -13.555 -6.449 -20.328 1 91.31 21 TRP B N 1
ATOM 1450 C CA . TRP B 1 21 ? -12.977 -5.633 -19.266 1 91.31 21 TRP B CA 1
ATOM 1451 C C . TRP B 1 21 ? -13.914 -4.492 -18.891 1 91.31 21 TRP B C 1
ATOM 1453 O O . TRP B 1 21 ? -14.516 -3.855 -19.75 1 91.31 21 TRP B O 1
ATOM 1463 N N . GLU B 1 22 ? -14.094 -4.344 -17.609 1 94.12 22 GLU B N 1
ATOM 1464 C CA . GLU B 1 22 ? -14.688 -3.164 -16.984 1 94.12 22 GLU B CA 1
ATOM 1465 C C . GLU B 1 22 ? -13.672 -2.436 -16.094 1 94.12 22 GLU B C 1
ATOM 1467 O O . GLU B 1 22 ? -13.047 -3.043 -15.234 1 94.12 22 GLU B O 1
ATOM 1472 N N . TYR B 1 23 ? -13.445 -1.182 -16.391 1 94.75 23 TYR B N 1
ATOM 1473 C CA . TYR B 1 23 ? -12.469 -0.426 -15.617 1 94.75 23 TYR B CA 1
ATOM 1474 C C . TYR B 1 23 ? -12.836 1.052 -15.57 1 94.75 23 TYR B C 1
ATOM 1476 O O . TYR B 1 23 ? -13.844 1.467 -16.141 1 94.75 23 TYR B O 1
ATOM 1484 N N . VAL B 1 24 ? -12.07 1.748 -14.719 1 93.94 24 VAL B N 1
ATOM 1485 C CA . VAL B 1 24 ? -12.398 3.148 -14.477 1 93.94 24 VAL B CA 1
ATOM 1486 C C . VAL B 1 24 ? -11.18 4.02 -14.75 1 93.94 24 VAL B C 1
ATOM 1488 O O . VAL B 1 24 ? -10.047 3.635 -14.438 1 93.94 24 VAL B O 1
ATOM 1491 N N . SER B 1 25 ? -11.43 5.125 -15.352 1 91.19 25 SER B N 1
ATOM 1492 C CA . SER B 1 25 ? -10.391 6.125 -15.57 1 91.19 25 SER B CA 1
ATOM 1493 C C . SER B 1 25 ? -10.742 7.445 -14.898 1 91.19 25 SER B C 1
ATOM 1495 O O . SER B 1 25 ? -11.914 7.707 -14.602 1 91.19 25 SER B O 1
ATOM 1497 N N . ARG B 1 26 ? -9.672 8.227 -14.523 1 84.75 26 ARG B N 1
ATOM 1498 C CA . ARG B 1 26 ? -9.914 9.617 -14.164 1 84.75 26 ARG B CA 1
ATOM 1499 C C . ARG B 1 26 ? -10.344 10.438 -15.383 1 84.75 26 ARG B C 1
ATOM 1501 O O . ARG B 1 26 ? -9.906 10.164 -16.5 1 84.75 26 ARG B O 1
ATOM 1508 N N . ALA B 1 27 ? -11.141 11.312 -14.969 1 76.62 27 ALA B N 1
ATOM 1509 C CA . ALA B 1 27 ? -11.547 12.203 -16.047 1 76.62 27 ALA B CA 1
ATOM 1510 C C . ALA B 1 27 ? -10.438 13.188 -16.406 1 76.62 27 ALA B C 1
ATOM 1512 O O . ALA B 1 27 ? -9.664 13.594 -15.531 1 76.62 27 ALA B O 1
ATOM 1513 N N . ARG B 1 28 ? -10.227 13.516 -17.656 1 70.38 28 ARG B N 1
ATOM 1514 C CA . ARG B 1 28 ? -9.43 14.617 -18.188 1 70.38 28 ARG B CA 1
ATOM 1515 C C . ARG B 1 28 ? -7.938 14.352 -18.016 1 70.38 28 ARG B C 1
ATOM 1517 O O . ARG B 1 28 ? -7.145 15.281 -17.891 1 70.38 28 ARG B O 1
ATOM 1524 N N . GLY B 1 29 ? -7.535 13.109 -17.766 1 69.5 29 GLY B N 1
ATOM 1525 C CA . GLY B 1 29 ? -6.121 12.773 -17.734 1 69.5 29 GLY B CA 1
ATOM 1526 C C . GLY B 1 29 ? -5.426 13.266 -16.484 1 69.5 29 GLY B C 1
ATOM 1527 O O . GLY B 1 29 ? -4.246 13.625 -16.516 1 69.5 29 GLY B O 1
ATOM 1528 N N . ILE B 1 30 ? -6.055 13.477 -15.383 1 73 30 ILE B N 1
ATOM 1529 C CA . ILE B 1 30 ? -5.512 14.008 -14.141 1 73 30 ILE B CA 1
ATOM 1530 C C . ILE B 1 30 ? -4.527 13.008 -13.539 1 73 30 ILE B C 1
ATOM 1532 O O . ILE B 1 30 ? -4.77 11.797 -13.555 1 73 30 ILE B O 1
ATOM 1536 N N . GLN B 1 31 ? -3.336 13.57 -13.133 1 81.88 31 GLN B N 1
ATOM 1537 C CA . GLN B 1 31 ? -2.316 12.766 -12.461 1 81.88 31 GLN B CA 1
ATOM 1538 C C . GLN B 1 31 ? -2.232 13.117 -10.977 1 81.88 31 GLN B C 1
ATOM 1540 O O . GLN B 1 31 ? -2.822 14.102 -10.531 1 81.88 31 GLN B O 1
ATOM 1545 N N . ALA B 1 32 ? -1.668 12.234 -10.242 1 92.62 32 ALA B N 1
ATOM 1546 C CA . ALA B 1 32 ? -1.511 12.461 -8.805 1 92.62 32 ALA B CA 1
ATOM 1547 C C . ALA B 1 32 ? -0.042 12.398 -8.398 1 92.62 32 ALA B C 1
ATOM 1549 O O . ALA B 1 32 ? 0.772 11.766 -9.078 1 92.62 32 ALA B O 1
ATOM 1550 N N . ALA B 1 33 ? 0.299 13.18 -7.402 1 96.75 33 ALA B N 1
ATOM 1551 C CA . ALA B 1 33 ? 1.582 13.086 -6.711 1 96.75 33 ALA B CA 1
ATOM 1552 C C . ALA B 1 33 ? 1.399 12.562 -5.289 1 96.75 33 ALA B C 1
ATOM 1554 O O . ALA B 1 33 ? 0.458 12.945 -4.594 1 96.75 33 ALA B O 1
ATOM 1555 N N . VAL B 1 34 ? 2.225 11.641 -4.867 1 98.44 34 VAL B N 1
ATOM 1556 C CA . VAL B 1 34 ? 2.271 11.109 -3.512 1 98.44 34 VAL B CA 1
ATOM 1557 C C . VAL B 1 34 ? 3.623 11.43 -2.877 1 98.44 34 VAL B C 1
ATOM 1559 O O . VAL B 1 34 ? 4.672 11.211 -3.488 1 98.44 34 VAL B O 1
ATOM 1562 N N . ILE B 1 35 ? 3.639 11.891 -1.68 1 98.81 35 ILE B N 1
ATOM 1563 C CA . ILE B 1 35 ? 4.82 12.531 -1.117 1 98.81 35 ILE B CA 1
ATOM 1564 C C . ILE B 1 35 ? 5.324 11.734 0.082 1 98.81 35 ILE B C 1
ATOM 1566 O O . ILE B 1 35 ? 4.602 11.555 1.065 1 98.81 35 ILE B O 1
ATOM 1570 N N . VAL B 1 36 ? 6.477 11.234 0.033 1 98.81 36 VAL B N 1
ATOM 1571 C CA . VAL B 1 36 ? 7.156 10.688 1.2 1 98.81 36 VAL B CA 1
ATOM 1572 C C . VAL B 1 36 ? 8.023 11.766 1.847 1 98.81 36 VAL B C 1
ATOM 1574 O O . VAL B 1 36 ? 8.992 12.242 1.243 1 98.81 36 VAL B O 1
ATOM 1577 N N . ALA B 1 37 ? 7.695 12.18 2.977 1 98.81 37 ALA B N 1
ATOM 1578 C CA . ALA B 1 37 ? 8.375 13.227 3.738 1 98.81 37 ALA B CA 1
ATOM 1579 C C . ALA B 1 37 ? 8.945 12.68 5.043 1 98.81 37 ALA B C 1
ATOM 1581 O O . ALA B 1 37 ? 8.203 12.453 6.004 1 98.81 37 ALA B O 1
ATOM 1582 N N . ILE B 1 38 ? 10.219 12.422 5.098 1 97.56 38 ILE B N 1
ATOM 1583 C CA . ILE B 1 38 ? 10.938 11.906 6.258 1 97.56 38 ILE B CA 1
ATOM 1584 C C . ILE B 1 38 ? 12 12.914 6.695 1 97.56 38 ILE B C 1
ATOM 1586 O O . ILE B 1 38 ? 12.781 13.391 5.875 1 97.56 38 ILE B O 1
ATOM 1590 N N . GLU B 1 39 ? 11.93 13.273 7.914 1 95.75 39 GLU B N 1
ATOM 1591 C CA . GLU B 1 39 ? 12.906 14.195 8.492 1 95.75 39 GLU B CA 1
ATOM 1592 C C . GLU B 1 39 ? 13.266 13.781 9.922 1 95.75 39 GLU B C 1
ATOM 1594 O O . GLU B 1 39 ? 12.391 13.539 10.75 1 95.75 39 GLU B O 1
ATOM 1599 N N . ASP B 1 40 ? 14.547 13.688 10.258 1 95.44 40 ASP B N 1
ATOM 1600 C CA . ASP B 1 40 ? 15.047 13.398 11.594 1 95.44 40 ASP B CA 1
ATOM 1601 C C . ASP B 1 40 ? 14.438 12.109 12.141 1 95.44 40 ASP B C 1
ATOM 1603 O O . ASP B 1 40 ? 13.961 12.07 13.281 1 95.44 40 ASP B O 1
ATOM 1607 N N . GLY B 1 41 ? 14.344 11.125 11.258 1 96.38 41 GLY B N 1
ATOM 1608 C CA . GLY B 1 41 ? 13.875 9.812 11.68 1 96.38 41 GLY B CA 1
ATOM 1609 C C . GLY B 1 41 ? 12.375 9.75 11.867 1 96.38 41 GLY B C 1
ATOM 1610 O O . GLY B 1 41 ? 11.844 8.773 12.398 1 96.38 41 GLY B O 1
ATOM 1611 N N . HIS B 1 42 ? 11.641 10.844 11.469 1 98.44 42 HIS B N 1
ATOM 1612 C CA . HIS B 1 42 ? 10.188 10.883 11.547 1 98.44 42 HIS B CA 1
ATOM 1613 C C . HIS B 1 42 ? 9.57 10.984 10.156 1 98.44 42 HIS B C 1
ATOM 1615 O O . HIS B 1 42 ? 10.117 11.633 9.266 1 98.44 42 HIS B O 1
ATOM 1621 N N . VAL B 1 43 ? 8.469 10.336 9.984 1 98.81 43 VAL B N 1
ATOM 1622 C CA . VAL B 1 43 ? 7.695 10.453 8.75 1 98.81 43 VAL B CA 1
ATOM 1623 C C . VAL B 1 43 ? 6.414 11.234 9.016 1 98.81 43 VAL B C 1
ATOM 1625 O O . VAL B 1 43 ? 5.809 11.109 10.086 1 98.81 43 VAL B O 1
ATOM 1628 N N . ILE B 1 44 ? 5.957 12.07 8.062 1 98.88 44 ILE B N 1
ATOM 1629 C CA . ILE B 1 44 ? 4.703 12.82 8.125 1 98.88 44 ILE B CA 1
ATOM 1630 C C . ILE B 1 44 ? 3.604 12.039 7.41 1 98.88 44 ILE B C 1
ATOM 1632 O O . ILE B 1 44 ? 3.744 11.695 6.234 1 98.88 44 ILE B O 1
ATOM 1636 N N . LEU B 1 45 ? 2.578 11.703 8.125 1 98.88 45 LEU B N 1
ATOM 1637 C CA . LEU B 1 45 ? 1.427 10.984 7.598 1 98.88 45 LEU B CA 1
ATOM 1638 C C . LEU B 1 45 ? 0.15 11.805 7.762 1 98.88 45 LEU B C 1
ATOM 1640 O O . LEU B 1 45 ? 0.103 12.727 8.57 1 98.88 45 LEU B O 1
ATOM 1644 N N . VAL B 1 46 ? -0.892 11.477 6.961 1 98.69 46 VAL B N 1
ATOM 1645 C CA . VAL B 1 46 ? -2.205 12.094 7.09 1 98.69 46 VAL B CA 1
ATOM 1646 C C . VAL B 1 46 ? -3.268 11.016 7.301 1 98.69 46 VAL B C 1
ATOM 1648 O O . VAL B 1 46 ? -3.115 9.891 6.832 1 98.69 46 VAL B O 1
ATOM 1651 N N . GLU B 1 47 ? -4.199 11.344 8.023 1 98.5 47 GLU B N 1
ATOM 1652 C CA . GLU B 1 47 ? -5.375 10.516 8.281 1 98.5 47 GLU B CA 1
ATOM 1653 C C . GLU B 1 47 ? -6.664 11.273 7.973 1 98.5 47 GLU B C 1
ATOM 1655 O O . GLU B 1 47 ? -6.879 12.367 8.484 1 98.5 47 GLU B O 1
ATOM 1660 N N . GLN B 1 48 ? -7.453 10.719 7.172 1 97.44 48 GLN B N 1
ATOM 1661 C CA . GLN B 1 48 ? -8.688 11.391 6.77 1 97.44 48 GLN B CA 1
ATOM 1662 C C . GLN B 1 48 ? -9.766 10.375 6.402 1 97.44 48 GLN B C 1
ATOM 1664 O O . GLN B 1 48 ? -9.461 9.227 6.07 1 97.44 48 GLN B O 1
ATOM 1669 N N . TYR B 1 49 ? -11.078 10.852 6.488 1 96.25 49 TYR B N 1
ATOM 1670 C CA . TYR B 1 49 ? -12.203 9.992 6.121 1 96.25 49 TYR B CA 1
ATOM 1671 C C . TYR B 1 49 ? -12.273 9.812 4.609 1 96.25 49 TYR B C 1
ATOM 1673 O O . TYR B 1 49 ? -12.18 10.781 3.854 1 96.25 49 TYR B O 1
ATOM 1681 N N . ARG B 1 50 ? -12.383 8.602 4.156 1 95.56 50 ARG B N 1
ATOM 1682 C CA . ARG B 1 50 ? -12.539 8.242 2.752 1 95.56 50 ARG B CA 1
ATOM 1683 C C . ARG B 1 50 ? -13.898 7.598 2.502 1 95.56 50 ARG B C 1
ATOM 1685 O O . ARG B 1 50 ? -14.141 6.469 2.926 1 95.56 50 ARG B O 1
ATOM 1692 N N . VAL B 1 51 ? -14.68 8.281 1.736 1 94.25 51 VAL B N 1
ATOM 1693 C CA . VAL B 1 51 ? -16.062 7.875 1.479 1 94.25 51 VAL B CA 1
ATOM 1694 C C . VAL B 1 51 ? -16.078 6.484 0.849 1 94.25 51 VAL B C 1
ATOM 1696 O O . VAL B 1 51 ? -16.828 5.609 1.281 1 94.25 51 VAL B O 1
ATOM 1699 N N . PRO B 1 52 ? -15.203 6.152 -0.126 1 93.81 52 PRO B N 1
ATOM 1700 C CA . PRO B 1 52 ? -15.25 4.816 -0.721 1 93.81 52 PRO B CA 1
ATOM 1701 C C . PRO B 1 52 ? -15.039 3.705 0.306 1 93.81 52 PRO B C 1
ATOM 1703 O O . PRO B 1 52 ? -15.539 2.59 0.125 1 93.81 52 PRO B O 1
ATOM 1706 N N . LEU B 1 53 ? -14.352 4.047 1.385 1 94.69 53 LEU B N 1
ATOM 1707 C CA . LEU B 1 53 ? -14.023 3.039 2.387 1 94.69 53 LEU B CA 1
ATOM 1708 C C . LEU B 1 53 ? -15.031 3.064 3.533 1 94.69 53 LEU B C 1
ATOM 1710 O O . LEU B 1 53 ? -15.117 2.107 4.309 1 94.69 53 LEU B O 1
ATOM 1714 N N . GLY B 1 54 ? -15.734 4.117 3.732 1 94.44 54 GLY B N 1
ATOM 1715 C CA . GLY B 1 54 ? -16.609 4.293 4.875 1 94.44 54 GLY B CA 1
ATOM 1716 C C . GLY B 1 54 ? -15.875 4.363 6.195 1 94.44 54 GLY B C 1
ATOM 1717 O O . GLY B 1 54 ? -16.422 3.996 7.238 1 94.44 54 GLY B O 1
ATOM 1718 N N . ARG B 1 55 ? -14.617 4.734 6.129 1 96.88 55 ARG B N 1
ATOM 1719 C CA . ARG B 1 55 ? -13.773 4.84 7.32 1 96.88 55 ARG B CA 1
ATOM 1720 C C . ARG B 1 55 ? -12.602 5.781 7.082 1 96.88 55 ARG B C 1
ATOM 1722 O O . ARG B 1 55 ? -12.383 6.238 5.957 1 96.88 55 ARG B O 1
ATOM 1729 N N . ARG B 1 56 ? -11.961 6.137 8.203 1 98.12 56 ARG B N 1
ATOM 1730 C CA . ARG B 1 56 ? -10.711 6.879 8.07 1 98.12 56 ARG B CA 1
ATOM 1731 C C . ARG B 1 56 ? -9.602 5.992 7.516 1 98.12 56 ARG B C 1
ATOM 1733 O O . ARG B 1 56 ? -9.648 4.77 7.668 1 98.12 56 ARG B O 1
ATOM 1740 N N . CYS B 1 57 ? -8.695 6.594 6.836 1 98.56 57 CYS B N 1
ATOM 1741 C CA . CYS B 1 57 ? -7.566 5.891 6.234 1 98.56 57 CYS B CA 1
ATOM 1742 C C . CYS B 1 57 ? -6.254 6.609 6.531 1 98.56 57 CYS B C 1
ATOM 1744 O O . CYS B 1 57 ? -6.184 7.836 6.449 1 98.56 57 CYS B O 1
ATOM 1746 N N . LEU B 1 58 ? -5.238 5.871 6.957 1 98.94 58 LEU B N 1
ATOM 1747 C CA . LEU B 1 58 ? -3.877 6.363 7.141 1 98.94 58 LEU B CA 1
ATOM 1748 C C . LEU B 1 58 ? -3.107 6.336 5.824 1 98.94 58 LEU B C 1
ATOM 1750 O O . LEU B 1 58 ? -3.041 5.301 5.16 1 98.94 58 LEU B O 1
ATOM 1754 N N . GLU B 1 59 ? -2.518 7.516 5.449 1 98.81 59 GLU B N 1
ATOM 1755 C CA . GLU B 1 59 ? -1.967 7.695 4.109 1 98.81 59 GLU B CA 1
ATOM 1756 C C . GLU B 1 59 ? -0.708 8.555 4.141 1 98.81 59 GLU B C 1
ATOM 1758 O O . GLU B 1 59 ? -0.429 9.219 5.145 1 98.81 59 GLU B O 1
ATOM 1763 N N . LEU B 1 60 ? 0.11 8.492 3.061 1 98.81 60 LEU B N 1
ATOM 1764 C CA . LEU B 1 60 ? 1.061 9.555 2.748 1 98.81 60 LEU B CA 1
ATOM 1765 C C . LEU B 1 60 ? 0.341 10.789 2.215 1 98.81 60 LEU B C 1
ATOM 1767 O O . LEU B 1 60 ? -0.697 10.672 1.56 1 98.81 60 LEU B O 1
ATOM 1771 N N . PRO B 1 61 ? 0.847 11.992 2.51 1 98.38 61 PRO B N 1
ATOM 1772 C CA . PRO B 1 61 ? 0.268 13.156 1.835 1 98.38 61 PRO B CA 1
ATOM 1773 C C . PRO B 1 61 ? 0.296 13.023 0.313 1 98.38 61 PRO B C 1
ATOM 1775 O O . PRO B 1 61 ? 1.215 12.422 -0.243 1 98.38 61 PRO B O 1
ATOM 1778 N N . ALA B 1 62 ? -0.685 13.586 -0.291 1 97.12 62 ALA B N 1
ATOM 1779 C CA . ALA B 1 62 ? -0.833 13.445 -1.737 1 97.12 62 ALA B CA 1
ATOM 1780 C C . ALA B 1 62 ? -1.72 14.547 -2.307 1 97.12 62 ALA B C 1
ATOM 1782 O O . ALA B 1 62 ? -2.33 15.312 -1.557 1 97.12 62 ALA B O 1
ATOM 1783 N N . GLY B 1 63 ? -1.805 14.609 -3.662 1 91.31 63 GLY B N 1
ATOM 1784 C CA . GLY B 1 63 ? -2.705 15.539 -4.328 1 91.31 63 GLY B CA 1
ATOM 1785 C C . GLY B 1 63 ? -2.689 15.406 -5.84 1 91.31 63 GLY B C 1
ATOM 1786 O O . GLY B 1 63 ? -1.827 14.727 -6.398 1 91.31 63 GLY B O 1
ATOM 1787 N N . LEU B 1 64 ? -3.676 16.031 -6.422 1 84.88 64 LEU B N 1
ATOM 1788 C CA . LEU B 1 64 ? -3.795 15.992 -7.875 1 84.88 64 LEU B CA 1
ATOM 1789 C C . LEU B 1 64 ? -2.844 17 -8.516 1 84.88 64 LEU B C 1
ATOM 1791 O O . LEU B 1 64 ? -2.566 18.047 -7.941 1 84.88 64 LEU B O 1
ATOM 1795 N N . VAL B 1 65 ? -2.227 16.531 -9.609 1 80.94 65 VAL B N 1
ATOM 1796 C CA . VAL B 1 65 ? -1.311 17.375 -10.375 1 80.94 65 VAL B CA 1
ATOM 1797 C C . VAL B 1 65 ? -2.053 18.016 -11.547 1 80.94 65 VAL B C 1
ATOM 1799 O O . VAL B 1 65 ? -2.785 17.344 -12.273 1 80.94 65 VAL B O 1
ATOM 1802 N N . GLY B 1 66 ? -1.854 19.406 -11.766 1 67.88 66 GLY B N 1
ATOM 1803 C CA . GLY B 1 66 ? -2.393 20.125 -12.906 1 67.88 66 GLY B CA 1
ATOM 1804 C C . GLY B 1 66 ? -3.785 20.672 -12.664 1 67.88 66 GLY B C 1
ATOM 1805 O O . GLY B 1 66 ? -4.391 21.266 -13.555 1 67.88 66 GLY B O 1
ATOM 1806 N N . ASP B 1 67 ? -4.434 20.297 -11.617 1 58.62 67 ASP B N 1
ATOM 1807 C CA . ASP B 1 67 ? -5.797 20.766 -11.383 1 58.62 67 ASP B CA 1
ATOM 1808 C C . ASP B 1 67 ? -5.828 22.281 -11.18 1 58.62 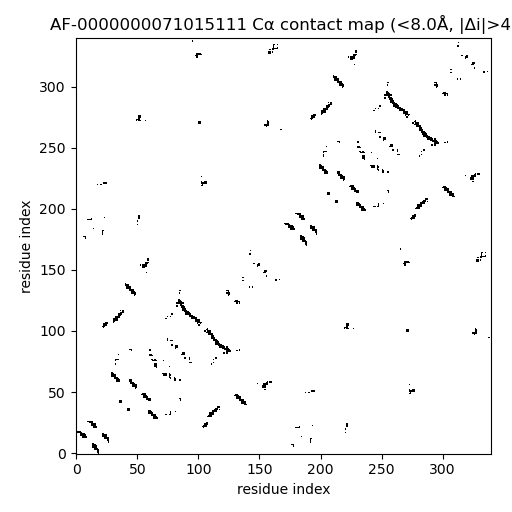67 ASP B C 1
ATOM 1810 O O . ASP B 1 67 ? -6.797 22.938 -11.562 1 58.62 67 ASP B O 1
ATOM 1814 N N . GLU B 1 68 ? -4.914 22.781 -10.547 1 56.91 68 GLU B N 1
ATOM 1815 C CA . GLU B 1 68 ? -5.066 24.203 -10.227 1 56.91 68 GLU B CA 1
ATOM 1816 C C . GLU B 1 68 ? -4.402 25.078 -11.289 1 56.91 68 GLU B C 1
ATOM 1818 O O . GLU B 1 68 ? -4.984 26.078 -11.727 1 56.91 68 GLU B O 1
ATOM 1823 N N . THR B 1 69 ? -3.152 24.75 -11.5 1 60.56 69 THR B N 1
ATOM 1824 C CA . THR B 1 69 ? -2.439 25.641 -12.406 1 60.56 69 THR B CA 1
ATOM 1825 C C . THR B 1 69 ? -1.964 24.891 -13.641 1 60.56 69 THR B C 1
ATOM 1827 O O . THR B 1 69 ? -1.101 24.016 -13.547 1 60.56 69 THR B O 1
ATOM 1830 N N . GLU B 1 70 ? -2.645 25.188 -14.664 1 66.25 70 GLU B N 1
ATOM 1831 C CA . GLU B 1 70 ? -2.197 24.625 -15.938 1 66.25 70 GLU B CA 1
ATOM 1832 C C . GLU B 1 70 ? -0.684 24.75 -16.094 1 66.25 70 GLU B C 1
ATOM 1834 O O . GLU B 1 70 ? -0.106 25.797 -15.812 1 66.25 70 GLU B O 1
ATOM 1839 N N . GLY B 1 71 ? 0.033 23.609 -16.266 1 73.81 71 GLY B N 1
ATOM 1840 C CA . GLY B 1 71 ? 1.457 23.625 -16.562 1 73.81 71 GLY B CA 1
ATOM 1841 C C . GLY B 1 71 ? 2.322 23.406 -15.336 1 73.81 71 GLY B C 1
ATOM 1842 O O . GLY B 1 71 ? 3.551 23.391 -15.43 1 73.81 71 GLY B O 1
ATOM 1843 N N . GLU B 1 72 ? 1.753 23.297 -14.203 1 83.88 72 GLU B N 1
ATOM 1844 C CA . GLU B 1 72 ? 2.533 23.094 -12.984 1 83.88 72 GLU B CA 1
ATOM 1845 C C . GLU B 1 72 ? 3.197 21.719 -12.969 1 83.88 72 GLU B C 1
ATOM 1847 O O . GLU B 1 72 ? 2.59 20.734 -13.375 1 83.88 72 GLU B O 1
ATOM 1852 N N . SER B 1 73 ? 4.535 21.781 -12.594 1 90 73 SER B N 1
ATOM 1853 C CA . SER B 1 73 ? 5.266 20.516 -12.5 1 90 73 SER B CA 1
ATOM 1854 C C . SER B 1 73 ? 4.723 19.641 -11.375 1 90 73 SER B C 1
ATOM 1856 O O . SER B 1 73 ? 4.07 20.141 -10.453 1 90 73 SER B O 1
ATOM 1858 N N . VAL B 1 74 ? 4.941 18.375 -11.461 1 92.94 74 VAL B N 1
ATOM 1859 C CA . VAL B 1 74 ? 4.559 17.422 -10.43 1 92.94 74 VAL B CA 1
ATOM 1860 C C . VAL B 1 74 ? 5.191 17.828 -9.094 1 92.94 74 VAL B C 1
ATOM 1862 O O . VAL B 1 74 ? 4.535 17.781 -8.055 1 92.94 74 VAL B O 1
ATOM 1865 N N . GLU B 1 75 ? 6.402 18.281 -9.141 1 94.94 75 GLU B N 1
ATOM 1866 C CA . GLU B 1 75 ? 7.137 18.672 -7.941 1 94.94 75 GLU B CA 1
ATOM 1867 C C . GLU B 1 75 ? 6.523 19.906 -7.289 1 94.94 75 GLU B C 1
ATOM 1869 O O . GLU B 1 75 ? 6.398 19.969 -6.066 1 94.94 75 GLU B O 1
ATOM 1874 N N . ALA B 1 76 ? 6.207 20.891 -8.086 1 93.88 76 ALA B N 1
ATOM 1875 C CA . ALA B 1 76 ? 5.59 22.109 -7.555 1 93.88 76 ALA B CA 1
ATOM 1876 C C . ALA B 1 76 ? 4.23 21.797 -6.93 1 93.88 76 ALA B C 1
ATOM 1878 O O . ALA B 1 76 ? 3.906 22.312 -5.859 1 93.88 76 ALA B O 1
ATOM 1879 N N . SER B 1 77 ? 3.408 21 -7.617 1 93.62 77 SER B N 1
ATOM 1880 C CA . SER B 1 77 ? 2.119 20.594 -7.074 1 93.62 77 SER B CA 1
ATOM 1881 C C . SER B 1 77 ? 2.285 19.844 -5.754 1 93.62 77 SER B C 1
ATOM 1883 O O . SER B 1 77 ? 1.55 20.094 -4.797 1 93.62 77 SER B O 1
ATOM 1885 N N . ALA B 1 78 ? 3.256 18.938 -5.719 1 96.62 78 ALA B N 1
ATOM 1886 C CA . ALA B 1 78 ? 3.521 18.156 -4.512 1 96.62 78 ALA B CA 1
ATOM 1887 C C . ALA B 1 78 ? 3.9 19.062 -3.344 1 96.62 78 ALA B C 1
ATOM 1889 O O . ALA B 1 78 ? 3.436 18.859 -2.219 1 96.62 78 ALA B O 1
ATOM 1890 N N . ALA B 1 79 ? 4.73 20.047 -3.621 1 96.38 79 ALA B N 1
ATOM 1891 C CA . ALA B 1 79 ? 5.145 20.984 -2.584 1 96.38 79 ALA B CA 1
ATOM 1892 C C . ALA B 1 79 ? 3.943 21.734 -2.012 1 96.38 79 ALA B C 1
ATOM 1894 O O . ALA B 1 79 ? 3.816 21.875 -0.794 1 96.38 79 ALA B O 1
ATOM 1895 N N . ARG B 1 80 ? 3.088 22.203 -2.881 1 94.94 80 ARG B N 1
ATOM 1896 C CA . ARG B 1 80 ? 1.892 22.922 -2.463 1 94.94 80 ARG B CA 1
ATOM 1897 C C . ARG B 1 80 ? 0.965 22.031 -1.648 1 94.94 80 ARG B C 1
ATOM 1899 O O . ARG B 1 80 ? 0.493 22.422 -0.58 1 94.94 80 ARG B O 1
ATOM 1906 N N . GLU B 1 81 ? 0.713 20.844 -2.123 1 96.31 81 GLU B N 1
ATOM 1907 C CA . GLU B 1 81 ? -0.17 19.922 -1.433 1 96.31 81 GLU B CA 1
ATOM 1908 C C . GLU B 1 81 ? 0.387 19.547 -0.062 1 96.31 81 GLU B C 1
ATOM 1910 O O . GLU B 1 81 ? -0.367 19.391 0.902 1 96.31 81 GLU B O 1
ATOM 1915 N N . LEU B 1 82 ? 1.716 19.266 -0.02 1 97.88 82 LEU B N 1
ATOM 1916 C CA . LEU B 1 82 ? 2.348 18.953 1.254 1 97.88 82 LEU B CA 1
ATOM 1917 C C . LEU B 1 82 ? 2.08 20.031 2.287 1 97.88 82 LEU B C 1
ATOM 1919 O O . LEU B 1 82 ? 1.658 19.75 3.408 1 97.88 82 LEU B O 1
ATOM 1923 N N . GLU B 1 83 ? 2.293 21.234 1.939 1 97.12 83 GLU B N 1
ATOM 1924 C CA . GLU B 1 83 ? 2.084 22.344 2.854 1 97.12 83 GLU B CA 1
ATOM 1925 C C . GLU B 1 83 ? 0.613 22.484 3.232 1 97.12 83 GLU B C 1
ATOM 1927 O O . GLU B 1 83 ? 0.283 22.688 4.402 1 97.12 83 GLU B O 1
ATOM 1932 N N . GLU B 1 84 ? -0.265 22.391 2.271 1 95.94 84 GLU B N 1
ATOM 1933 C CA . GLU B 1 84 ? -1.699 22.531 2.508 1 95.94 84 GLU B CA 1
ATOM 1934 C C . GLU B 1 84 ? -2.207 21.453 3.455 1 95.94 84 GLU B C 1
ATOM 1936 O O . GLU B 1 84 ? -2.945 21.734 4.398 1 95.94 84 GLU B O 1
ATOM 1941 N N . GLU B 1 85 ? -1.802 20.203 3.273 1 97.38 85 GLU B N 1
ATOM 1942 C CA . GLU B 1 85 ? -2.336 19.094 4.039 1 97.38 85 GLU B CA 1
ATOM 1943 C C . GLU B 1 85 ? -1.632 18.953 5.387 1 97.38 85 GLU B C 1
ATOM 1945 O O . GLU B 1 85 ? -2.254 18.594 6.387 1 97.38 85 GLU B O 1
ATOM 1950 N N . THR B 1 86 ? -0.302 19.234 5.457 1 98.25 86 THR B N 1
ATOM 1951 C CA . THR B 1 86 ? 0.461 18.797 6.621 1 98.25 86 THR B CA 1
ATOM 1952 C C . THR B 1 86 ? 1.06 20 7.355 1 98.25 86 THR B C 1
ATOM 1954 O O . THR B 1 86 ? 1.505 19.875 8.5 1 98.25 86 THR B O 1
ATOM 1957 N N . GLY B 1 87 ? 1.161 21.203 6.695 1 98.06 87 GLY B N 1
ATOM 1958 C CA . GLY B 1 87 ? 1.785 22.375 7.285 1 98.06 87 GLY B CA 1
ATOM 1959 C C . GLY B 1 87 ? 3.295 22.375 7.141 1 98.06 87 GLY B C 1
ATOM 1960 O O . GLY B 1 87 ? 3.969 23.281 7.652 1 98.06 87 GLY B O 1
ATOM 1961 N N . TYR B 1 88 ? 3.885 21.406 6.465 1 98.56 88 TYR B N 1
ATOM 1962 C CA . TYR B 1 88 ? 5.328 21.344 6.27 1 98.56 88 TYR B CA 1
ATOM 1963 C C . TYR B 1 88 ? 5.711 21.859 4.883 1 98.56 88 TYR B C 1
ATOM 1965 O O . TYR B 1 88 ? 5.102 21.469 3.883 1 98.56 88 TYR B O 1
ATOM 1973 N N . ARG B 1 89 ? 6.617 22.766 4.828 1 98.5 89 ARG B N 1
ATOM 1974 C CA . ARG B 1 89 ? 7.258 23.219 3.594 1 98.5 89 ARG B CA 1
ATOM 1975 C C . ARG B 1 89 ? 8.57 22.469 3.363 1 98.5 89 ARG B C 1
ATOM 1977 O O . ARG B 1 89 ? 9.359 22.281 4.293 1 98.5 89 ARG B O 1
ATOM 1984 N N . ALA B 1 90 ? 8.812 22.016 2.172 1 98.5 90 ALA B N 1
ATOM 1985 C CA . ALA B 1 90 ? 10.031 21.281 1.829 1 98.5 90 ALA B CA 1
ATOM 1986 C C . ALA B 1 90 ? 11.016 22.172 1.087 1 98.5 90 ALA B C 1
ATOM 1988 O O . ALA B 1 90 ? 10.617 23 0.262 1 98.5 90 ALA B O 1
ATOM 1989 N N . ASP B 1 91 ? 12.281 21.984 1.271 1 98.31 91 ASP B N 1
ATOM 1990 C CA . ASP B 1 91 ? 13.336 22.656 0.53 1 98.31 91 ASP B CA 1
ATOM 1991 C C . ASP B 1 91 ? 13.555 22.016 -0.836 1 98.31 91 ASP B C 1
ATOM 1993 O O . ASP B 1 91 ? 13.945 22.688 -1.793 1 98.31 91 ASP B O 1
ATOM 1997 N N . ARG B 1 92 ? 13.43 20.719 -0.811 1 97.94 92 ARG B N 1
ATOM 1998 C CA . ARG B 1 92 ? 13.734 19.938 -2.014 1 97.94 92 ARG B CA 1
ATOM 1999 C C . ARG B 1 92 ? 12.703 18.828 -2.225 1 97.94 92 ARG B C 1
ATOM 2001 O O . ARG B 1 92 ? 12.297 18.172 -1.27 1 97.94 92 ARG B O 1
ATOM 2008 N N . ILE B 1 93 ? 12.195 18.688 -3.459 1 97.88 93 ILE B N 1
ATOM 2009 C CA . ILE B 1 93 ? 11.32 17.594 -3.879 1 97.88 93 ILE B CA 1
ATOM 2010 C C . ILE B 1 93 ? 11.891 16.922 -5.121 1 97.88 93 ILE B C 1
ATOM 2012 O O . ILE B 1 93 ? 12.203 17.578 -6.113 1 97.88 93 ILE B O 1
ATOM 2016 N N . VAL B 1 94 ? 12.141 15.594 -5.062 1 97.44 94 VAL B N 1
ATOM 2017 C CA . VAL B 1 94 ? 12.68 14.844 -6.191 1 97.44 94 VAL B CA 1
ATOM 2018 C C . VAL B 1 94 ? 11.75 13.688 -6.531 1 97.44 94 VAL B C 1
ATOM 2020 O O . VAL B 1 94 ? 11.18 13.055 -5.637 1 97.44 94 VAL B O 1
ATOM 2023 N N . SER B 1 95 ? 11.555 13.438 -7.809 1 97.44 95 SER B N 1
ATOM 2024 C CA . SER B 1 95 ? 10.727 12.32 -8.258 1 97.44 95 SER B CA 1
ATOM 2025 C C . SER B 1 95 ? 11.422 10.984 -8 1 97.44 95 SER B C 1
ATOM 2027 O O . SER B 1 95 ? 12.625 10.852 -8.227 1 97.44 95 SER B O 1
ATOM 2029 N N . LEU B 1 96 ? 10.688 9.953 -7.492 1 97.75 96 LEU B N 1
ATOM 2030 C CA . LEU B 1 96 ? 11.18 8.602 -7.277 1 97.75 96 LEU B CA 1
ATOM 2031 C C . LEU B 1 96 ? 10.602 7.641 -8.312 1 97.75 96 LEU B C 1
ATOM 2033 O O . LEU B 1 96 ? 10.914 6.449 -8.305 1 97.75 96 LEU B O 1
ATOM 2037 N N . GLY B 1 97 ? 9.727 8.203 -9.25 1 96.75 97 GLY B N 1
ATOM 2038 C CA . GLY B 1 97 ? 9.172 7.375 -10.312 1 96.75 97 GLY B CA 1
ATOM 2039 C C . GLY B 1 97 ? 7.66 7.258 -10.242 1 96.75 97 GLY B C 1
ATOM 2040 O O . GLY B 1 97 ? 7.043 7.691 -9.266 1 96.75 97 GLY B O 1
ATOM 2041 N N . SER B 1 98 ? 7.102 6.605 -11.289 1 97.44 98 SER B N 1
ATOM 2042 C CA . SER B 1 98 ? 5.656 6.477 -11.43 1 97.44 98 SER B CA 1
ATOM 2043 C C . SER B 1 98 ? 5.195 5.062 -11.086 1 97.44 98 SER B C 1
ATOM 2045 O O . SER B 1 98 ? 5.898 4.09 -11.359 1 97.44 98 SER B O 1
ATOM 2047 N N . PHE B 1 99 ? 4 4.957 -10.508 1 98 99 PHE B N 1
ATOM 2048 C CA . PHE B 1 99 ? 3.367 3.695 -10.141 1 98 99 PHE B CA 1
ATOM 2049 C C . PHE B 1 99 ? 1.883 3.713 -10.492 1 98 99 PHE B C 1
ATOM 2051 O O . PHE B 1 99 ? 1.284 4.781 -10.625 1 98 99 PHE B O 1
ATOM 2058 N N . TYR B 1 100 ? 1.311 2.514 -10.641 1 97.12 100 TYR B N 1
ATOM 2059 C CA . TYR B 1 100 ? -0.115 2.377 -10.914 1 97.12 100 TYR B CA 1
ATOM 2060 C C . TYR B 1 100 ? -0.84 1.741 -9.734 1 97.12 100 TYR B C 1
ATOM 2062 O O . TYR B 1 100 ? -0.355 0.769 -9.148 1 97.12 100 TYR B O 1
ATOM 2070 N N . SER B 1 101 ? -1.984 2.232 -9.367 1 95.19 101 SER B N 1
ATOM 2071 C CA . SER B 1 101 ? -2.65 1.964 -8.094 1 95.19 101 SER B CA 1
ATOM 2072 C C . SER B 1 101 ? -3.34 0.604 -8.109 1 95.19 101 SER B C 1
ATOM 2074 O O . SER B 1 101 ? -3.322 -0.119 -7.113 1 95.19 101 SER B O 1
ATOM 2076 N N . SER B 1 102 ? -4.051 0.256 -9.133 1 93.75 102 SER B N 1
ATOM 2077 C CA . SER B 1 102 ? -4.797 -0.984 -9.32 1 93.75 102 SER B CA 1
ATOM 2078 C C . SER B 1 102 ? -4.934 -1.326 -10.805 1 93.75 102 SER B C 1
ATOM 2080 O O . SER B 1 102 ? -5.996 -1.128 -11.391 1 93.75 102 SER B O 1
ATOM 2082 N N . PRO B 1 103 ? -3.879 -1.887 -11.383 1 94.56 103 PRO B N 1
ATOM 2083 C CA . PRO B 1 103 ? -3.773 -2.039 -12.836 1 94.56 103 PRO B CA 1
ATOM 2084 C C . PRO B 1 103 ? -4.926 -2.844 -13.43 1 94.56 103 PRO B C 1
ATOM 2086 O O . PRO B 1 103 ? -5.234 -2.703 -14.617 1 94.56 103 PRO B O 1
ATOM 2089 N N . GLY B 1 104 ? -5.617 -3.654 -12.672 1 91.25 104 GLY B N 1
ATOM 2090 C CA . GLY B 1 104 ? -6.715 -4.465 -13.18 1 91.25 104 GLY B CA 1
ATOM 2091 C C . GLY B 1 104 ? -8.055 -3.752 -13.133 1 91.25 104 GLY B C 1
ATOM 2092 O O . GLY B 1 104 ? -9.047 -4.258 -13.648 1 91.25 104 GLY B O 1
ATOM 2093 N N . MET B 1 105 ? -8.039 -2.543 -12.562 1 91.69 105 MET B N 1
ATOM 2094 C CA . MET B 1 105 ? -9.336 -1.932 -12.297 1 91.69 105 MET B CA 1
ATOM 2095 C C . MET B 1 105 ? -9.344 -0.465 -12.719 1 91.69 105 MET B C 1
ATOM 2097 O O . MET B 1 105 ? -10.383 0.063 -13.117 1 91.69 105 MET B O 1
ATOM 2101 N N . VAL B 1 106 ? -8.281 0.209 -12.531 1 92.44 106 VAL B N 1
ATOM 2102 C CA . VAL B 1 106 ? -8.266 1.644 -12.797 1 92.44 106 VAL B CA 1
ATOM 2103 C C . VAL B 1 106 ? -7.039 1.998 -13.633 1 92.44 106 VAL B C 1
ATOM 2105 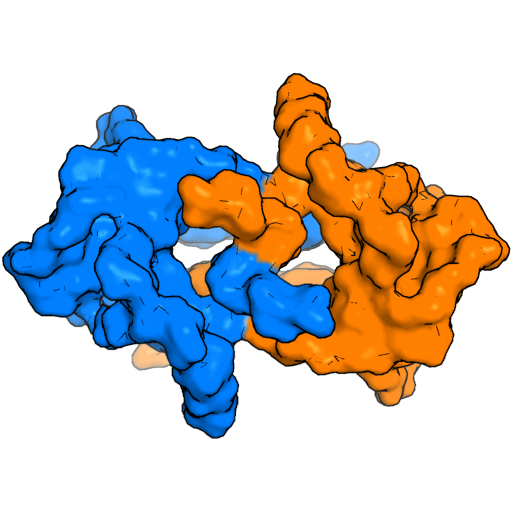O O . VAL B 1 106 ? -6.004 1.333 -13.539 1 92.44 106 VAL B O 1
ATOM 2108 N N . SER B 1 107 ? -7.199 3.078 -14.43 1 92.62 107 SER B N 1
ATOM 2109 C CA . SER B 1 107 ? -6.066 3.578 -15.195 1 92.62 107 SER B CA 1
ATOM 2110 C C . SER B 1 107 ? -5.234 4.566 -14.383 1 92.62 107 SER B C 1
ATOM 2112 O O . SER B 1 107 ? -4.172 5.004 -14.828 1 92.62 107 SER B O 1
ATOM 2114 N N . GLU B 1 108 ? -5.652 4.84 -13.172 1 90.75 108 GLU B N 1
ATOM 2115 C CA . GLU B 1 108 ? -5.02 5.836 -12.32 1 90.75 108 GLU B CA 1
ATOM 2116 C C . GLU B 1 108 ? -3.582 5.449 -11.984 1 90.75 108 GLU B C 1
ATOM 2118 O O . GLU B 1 108 ? -3.309 4.297 -11.641 1 90.75 108 GLU B O 1
ATOM 2123 N N . GLY B 1 109 ? -2.709 6.387 -12.148 1 94.06 109 GLY B N 1
ATOM 2124 C CA . GLY B 1 109 ? -1.336 6.328 -11.68 1 94.06 109 GLY B CA 1
ATOM 2125 C C . GLY B 1 109 ? -0.91 7.57 -10.922 1 94.06 109 GLY B C 1
ATOM 2126 O O . GLY B 1 109 ? -1.693 8.508 -10.773 1 94.06 109 GLY B O 1
ATOM 2127 N N . PHE B 1 110 ? 0.267 7.516 -10.383 1 96.06 110 PHE B N 1
ATOM 2128 C CA . PHE B 1 110 ? 0.807 8.656 -9.648 1 96.06 110 PHE B CA 1
ATOM 2129 C C . PHE B 1 110 ? 2.328 8.688 -9.742 1 96.06 110 PHE B C 1
ATOM 2131 O O . PHE B 1 110 ? 2.955 7.676 -10.07 1 96.06 110 PHE B O 1
A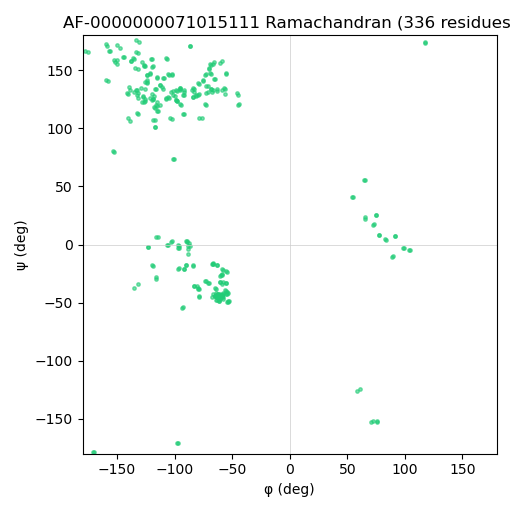TOM 2138 N N . THR B 1 111 ? 2.834 9.852 -9.516 1 97.31 111 THR B N 1
ATOM 2139 C CA . THR B 1 111 ? 4.27 10.008 -9.312 1 97.31 111 THR B CA 1
ATOM 2140 C C . THR B 1 111 ? 4.609 10.07 -7.828 1 97.31 111 THR B C 1
ATOM 2142 O O . THR B 1 111 ? 4.016 10.852 -7.082 1 97.31 111 THR B O 1
ATOM 2145 N N . LEU B 1 112 ? 5.496 9.164 -7.371 1 98.56 112 LEU B N 1
ATOM 2146 C CA . LEU B 1 112 ? 6.039 9.227 -6.02 1 98.56 112 LEU B CA 1
ATOM 2147 C C . LEU B 1 112 ? 7.188 10.227 -5.938 1 98.56 112 LEU B C 1
ATOM 2149 O O . LEU B 1 112 ? 8.094 10.203 -6.773 1 98.56 112 LEU B O 1
ATOM 2153 N N . VAL B 1 113 ? 7.094 11.141 -4.941 1 98.62 113 VAL B N 1
ATOM 2154 C CA . VAL B 1 113 ? 8.164 12.117 -4.77 1 98.62 113 VAL B CA 1
ATOM 2155 C C . VAL B 1 113 ? 8.664 12.086 -3.324 1 98.62 113 VAL B C 1
ATOM 2157 O O . VAL B 1 113 ? 7.922 11.703 -2.414 1 98.62 113 VAL B O 1
ATOM 2160 N N . ARG B 1 114 ? 9.898 12.484 -3.154 1 98.56 114 ARG B N 1
ATOM 2161 C CA . ARG B 1 114 ? 10.523 12.633 -1.84 1 98.56 114 ARG B CA 1
ATOM 2162 C C . ARG B 1 114 ? 10.703 14.102 -1.48 1 98.56 114 ARG B C 1
ATOM 2164 O O . ARG B 1 114 ? 11.242 14.883 -2.275 1 98.56 114 ARG B O 1
ATOM 2171 N N . ALA B 1 115 ? 10.195 14.461 -0.35 1 98.69 115 ALA B N 1
ATOM 2172 C CA . ALA B 1 115 ? 10.383 15.805 0.188 1 98.69 115 ALA B CA 1
ATOM 2173 C C . ALA B 1 115 ? 11.43 15.812 1.294 1 98.69 115 ALA B C 1
ATOM 2175 O O . ALA B 1 115 ? 11.367 15.008 2.225 1 98.69 115 ALA B O 1
ATOM 2176 N N . THR B 1 116 ? 12.391 16.719 1.237 1 98.12 116 THR B N 1
ATOM 2177 C CA . THR B 1 116 ? 13.422 16.859 2.254 1 98.12 116 THR B CA 1
ATOM 2178 C C . THR B 1 116 ? 13.578 18.312 2.668 1 98.12 116 THR B C 1
ATOM 2180 O O . THR B 1 116 ? 13.078 19.219 1.989 1 98.12 116 THR B O 1
ATOM 2183 N N . GLY B 1 117 ? 14.273 18.531 3.816 1 98.25 117 GLY B N 1
ATOM 2184 C CA . GLY B 1 117 ? 14.406 19.875 4.34 1 98.25 117 GLY B CA 1
ATOM 2185 C C . GLY B 1 117 ? 13.086 20.484 4.781 1 98.25 117 GLY B C 1
ATOM 2186 O O . GLY B 1 117 ? 12.719 21.578 4.355 1 98.25 117 GLY B O 1
ATOM 2187 N N . LEU B 1 118 ? 12.438 19.781 5.648 1 98.38 118 LEU B N 1
ATOM 2188 C CA . LEU B 1 118 ? 11.086 20.125 6.07 1 98.38 118 LEU B CA 1
ATOM 2189 C C . LEU B 1 118 ? 11.109 21.188 7.168 1 98.38 118 LEU B C 1
ATOM 2191 O O . LEU B 1 118 ? 11.891 21.078 8.117 1 98.38 118 LEU B O 1
ATOM 2195 N N . THR B 1 119 ? 10.25 22.188 6.992 1 98.06 119 THR B N 1
ATOM 2196 C CA . THR B 1 119 ? 9.992 23.188 8.016 1 98.06 119 THR B CA 1
ATOM 2197 C C . THR B 1 119 ? 8.492 23.312 8.281 1 98.06 119 THR B C 1
ATOM 2199 O O . THR B 1 119 ? 7.703 23.484 7.352 1 98.06 119 THR B O 1
ATOM 2202 N N . LYS B 1 120 ? 8.125 23.203 9.523 1 97.38 120 LYS B N 1
ATOM 2203 C CA . LYS B 1 120 ? 6.723 23.391 9.867 1 97.38 120 LYS B CA 1
ATOM 2204 C C . LYS B 1 120 ? 6.344 24.875 9.789 1 97.38 120 LYS B C 1
ATOM 2206 O O . LYS B 1 120 ? 6.926 25.703 10.484 1 97.38 120 LYS B O 1
ATOM 2211 N N . VAL B 1 121 ? 5.375 25.203 8.945 1 97.81 121 VAL B N 1
ATOM 2212 C CA . VAL B 1 121 ? 5.047 26.594 8.727 1 97.81 121 VAL B CA 1
ATOM 2213 C C . VAL B 1 121 ? 3.572 26.844 9.031 1 97.81 121 VAL B C 1
ATOM 2215 O O . VAL B 1 121 ? 3.088 27.969 8.938 1 97.81 121 VAL B O 1
ATOM 2218 N N . GLY B 1 122 ? 2.857 25.766 9.391 1 96.12 122 GLY B N 1
ATOM 2219 C CA . GLY B 1 122 ? 1.44 25.828 9.711 1 96.12 122 GLY B CA 1
ATOM 2220 C C . GLY B 1 122 ? 0.898 24.547 10.297 1 96.12 122 GLY B C 1
ATOM 2221 O O . GLY B 1 122 ? 1.653 23.594 10.547 1 96.12 122 GLY B O 1
ATOM 2222 N N . GLU B 1 123 ? -0.329 24.5 10.578 1 92.81 123 GLU B N 1
ATOM 2223 C CA . GLU B 1 123 ? -0.949 23.344 11.219 1 92.81 123 GLU B CA 1
ATOM 2224 C C . GLU B 1 123 ? -1.325 22.281 10.188 1 92.81 123 GLU B C 1
ATOM 2226 O O . GLU B 1 123 ? -1.453 21.094 10.531 1 92.81 123 GLU B O 1
ATOM 2231 N N . GLY B 1 124 ? -1.395 22.656 8.961 1 94.75 124 GLY B N 1
ATOM 2232 C CA . GLY B 1 124 ? -1.954 21.75 7.969 1 94.75 124 GLY B CA 1
ATOM 2233 C C . GLY B 1 124 ? -3.453 21.562 8.102 1 94.75 124 GLY B C 1
ATOM 2234 O O . GLY B 1 124 ? -4.168 22.516 8.453 1 94.75 124 GLY B O 1
ATOM 2235 N N . GLY B 1 125 ? -3.961 20.422 7.676 1 91.25 125 GLY B N 1
ATOM 2236 C CA . GLY B 1 125 ? -5.375 20.109 7.809 1 91.25 125 GLY B CA 1
ATOM 2237 C C . GLY B 1 125 ? -6.141 20.234 6.508 1 91.25 125 GLY B C 1
ATOM 2238 O O . GLY B 1 125 ? -7.293 19.812 6.414 1 91.25 125 GLY B O 1
ATOM 2239 N N . GLY B 1 126 ? -5.5 20.688 5.488 1 86.31 126 GLY B N 1
ATOM 2240 C CA . GLY B 1 126 ? -6.16 20.844 4.203 1 86.31 126 GLY B CA 1
ATOM 2241 C C . GLY B 1 126 ? -7.082 22.047 4.133 1 86.31 126 GLY B C 1
ATOM 2242 O O . GLY B 1 126 ? -6.793 23.078 4.727 1 86.31 126 GLY B O 1
ATOM 2243 N N . THR B 1 127 ? -8.039 21.891 3.303 1 77.44 127 THR B N 1
ATOM 2244 C CA . THR B 1 127 ? -9.016 22.969 3.156 1 77.44 127 THR B CA 1
ATOM 2245 C C . THR B 1 127 ? -10.133 22.828 4.188 1 77.44 127 THR B C 1
ATOM 2247 O O . THR B 1 127 ? -10.172 21.859 4.941 1 77.44 127 THR B O 1
ATOM 2250 N N . VAL B 1 128 ? -10.922 23.797 4.262 1 70.12 128 VAL B N 1
ATOM 2251 C CA . VAL B 1 128 ? -12.016 23.859 5.219 1 70.12 128 VAL B CA 1
ATOM 2252 C C . VAL B 1 128 ? -12.898 22.625 5.074 1 70.12 128 VAL B C 1
ATOM 2254 O O . VAL B 1 128 ? -13.484 22.156 6.055 1 70.12 128 VAL B O 1
ATOM 2257 N N . ASP B 1 129 ? -12.906 21.969 3.967 1 72.12 129 ASP B N 1
ATOM 2258 C CA . ASP B 1 129 ? -13.773 20.828 3.709 1 72.12 129 ASP B CA 1
ATOM 2259 C C . ASP B 1 129 ? -13.047 19.516 3.963 1 72.12 129 ASP B C 1
ATOM 2261 O O . ASP B 1 129 ? -13.648 18.438 3.871 1 72.12 129 ASP B O 1
ATOM 2265 N N . GLU B 1 130 ? -11.797 19.719 4.301 1 79.5 130 GLU B N 1
ATOM 2266 C CA . GLU B 1 130 ? -11.023 18.516 4.555 1 79.5 130 GLU B CA 1
ATOM 2267 C C . GLU B 1 130 ? -10.789 18.312 6.047 1 79.5 130 GLU B C 1
ATOM 2269 O O . GLU B 1 130 ? -10.617 19.266 6.793 1 79.5 130 GLU B O 1
ATOM 2274 N N . ASP B 1 131 ? -11.07 17.297 6.582 1 88.25 131 ASP B N 1
ATOM 2275 C CA . ASP B 1 131 ? -10.781 16.906 7.961 1 88.25 131 ASP B CA 1
ATOM 2276 C C . ASP B 1 131 ? -9.586 15.961 8.023 1 88.25 131 ASP B C 1
ATOM 2278 O O . ASP B 1 131 ? -9.75 14.766 8.281 1 88.25 131 ASP B O 1
ATOM 2282 N N . ILE B 1 132 ? -8.383 16.625 7.793 1 96.62 132 ILE B N 1
ATOM 2283 C CA . ILE B 1 132 ? -7.152 15.844 7.762 1 96.62 132 ILE B CA 1
ATOM 2284 C C . ILE B 1 132 ? -6.445 15.945 9.109 1 96.62 132 ILE B C 1
ATOM 2286 O O . ILE B 1 132 ? -6.23 17.047 9.625 1 96.62 132 ILE B O 1
ATOM 2290 N N . VAL B 1 133 ? -6.152 14.852 9.742 1 97.56 133 VAL B N 1
ATOM 2291 C CA . VAL B 1 133 ? -5.285 14.766 10.914 1 97.56 133 VAL B CA 1
ATOM 2292 C C . VAL B 1 133 ? -3.852 14.477 10.477 1 97.56 133 VAL B C 1
ATOM 2294 O O . VAL B 1 133 ? -3.607 13.562 9.688 1 97.56 133 VAL B O 1
ATOM 2297 N N . VAL B 1 134 ? -2.939 15.289 10.969 1 98.25 134 VAL B N 1
ATOM 2298 C CA . VAL B 1 134 ? -1.531 15.125 10.625 1 98.25 134 VAL B CA 1
ATOM 2299 C C . VAL B 1 134 ? -0.808 14.359 11.727 1 98.25 134 VAL B C 1
ATOM 2301 O O . VAL B 1 134 ? -0.976 14.664 12.914 1 98.25 134 VAL B O 1
ATOM 2304 N N . HIS B 1 135 ? 0.006 13.297 11.352 1 98.56 135 HIS B N 1
ATOM 2305 C CA . HIS B 1 135 ? 0.816 12.523 12.289 1 98.56 135 HIS B CA 1
ATOM 2306 C C . HIS B 1 135 ? 2.301 12.648 11.961 1 98.56 135 HIS B C 1
ATOM 2308 O O . HIS B 1 135 ? 2.695 12.555 10.797 1 98.56 135 HIS B O 1
ATOM 2314 N N . ARG B 1 136 ? 3.064 12.992 12.898 1 98.38 136 ARG B N 1
ATOM 2315 C CA . ARG B 1 136 ? 4.516 12.852 12.859 1 98.38 136 ARG B CA 1
ATOM 2316 C C . ARG B 1 136 ? 4.973 11.648 13.672 1 98.38 136 ARG B C 1
ATOM 2318 O O . ARG B 1 136 ? 4.91 11.664 14.906 1 98.38 136 ARG B O 1
ATOM 2325 N N . VAL B 1 137 ? 5.434 10.555 13 1 98.81 137 VAL B N 1
ATOM 2326 C CA . VAL B 1 137 ? 5.645 9.25 13.633 1 98.81 137 VAL B CA 1
ATOM 2327 C C . VAL B 1 137 ? 7.109 8.844 13.508 1 98.81 137 VAL B C 1
ATOM 2329 O O . VAL B 1 137 ? 7.672 8.867 12.406 1 98.81 137 VAL B O 1
ATOM 2332 N N . PRO B 1 138 ? 7.777 8.539 14.672 1 98.69 138 PRO B N 1
ATOM 2333 C CA . PRO B 1 138 ? 9.102 7.93 14.516 1 98.69 138 PRO B CA 1
ATOM 2334 C C . PRO B 1 138 ? 9.07 6.652 13.68 1 98.69 138 PRO B C 1
ATOM 2336 O O . PRO B 1 138 ? 8.227 5.777 13.914 1 98.69 138 PRO B O 1
ATOM 2339 N N . LEU B 1 139 ? 10.047 6.562 12.711 1 97.81 139 LEU B N 1
ATOM 2340 C CA . LEU B 1 139 ? 10.094 5.375 11.867 1 97.81 139 LEU B CA 1
ATOM 2341 C C . LEU B 1 139 ? 10.25 4.113 12.703 1 97.81 139 LEU B C 1
ATOM 2343 O O . LEU B 1 139 ? 9.703 3.062 12.367 1 97.81 139 LEU B O 1
ATOM 2347 N N . SER B 1 140 ? 10.93 4.246 13.789 1 97.69 140 SER B N 1
ATOM 2348 C CA . SER B 1 140 ? 11.18 3.111 14.68 1 97.69 140 SER B CA 1
ATOM 2349 C C . SER B 1 140 ? 9.898 2.635 15.344 1 97.69 140 SER B C 1
ATOM 2351 O O . SER B 1 140 ? 9.844 1.524 15.875 1 97.69 140 SER B O 1
ATOM 2353 N N . GLU B 1 141 ? 8.852 3.438 15.336 1 98.5 141 GLU B N 1
ATOM 2354 C CA . GLU B 1 141 ? 7.59 3.107 15.992 1 98.5 141 GLU B CA 1
ATOM 2355 C C . GLU B 1 141 ? 6.461 2.941 14.984 1 98.5 141 GLU B C 1
ATOM 2357 O O . GLU B 1 141 ? 5.297 2.803 15.359 1 98.5 141 GLU B O 1
ATOM 2362 N N . LEU B 1 142 ? 6.777 2.98 13.789 1 98.62 142 LEU B N 1
ATOM 2363 C CA . LEU B 1 142 ? 5.766 3.053 12.734 1 98.62 142 LEU B CA 1
ATOM 2364 C C . LEU B 1 142 ? 4.887 1.807 12.742 1 98.62 142 LEU B C 1
ATOM 2366 O O . LEU B 1 142 ? 3.662 1.906 12.633 1 98.62 142 LEU B O 1
ATOM 2370 N N . SER B 1 143 ? 5.492 0.652 12.852 1 98 143 SER B N 1
ATOM 2371 C CA . SER B 1 143 ? 4.727 -0.59 12.812 1 98 143 SER B CA 1
ATOM 2372 C C . SER B 1 143 ? 3.734 -0.661 13.969 1 98 143 SER B C 1
ATOM 2374 O O . SER B 1 143 ? 2.588 -1.078 13.781 1 98 143 SER B O 1
ATOM 2376 N N . ALA B 1 144 ? 4.121 -0.296 15.125 1 98.62 144 ALA B N 1
ATOM 2377 C CA . ALA B 1 144 ? 3.23 -0.263 16.281 1 98.62 144 ALA B CA 1
ATOM 2378 C C . ALA B 1 144 ? 2.113 0.756 16.078 1 98.62 144 ALA B C 1
ATOM 2380 O O . ALA B 1 144 ? 0.961 0.502 16.453 1 98.62 144 ALA B O 1
ATOM 2381 N N . PHE B 1 145 ? 2.488 1.904 15.57 1 98.88 145 PHE B N 1
ATOM 2382 C CA . PHE B 1 145 ? 1.51 2.947 15.289 1 98.88 145 PHE B CA 1
ATOM 2383 C C . PHE B 1 145 ? 0.443 2.443 14.32 1 98.88 145 PHE B C 1
ATOM 2385 O O . PHE B 1 145 ? -0.752 2.641 14.547 1 98.88 145 PHE B O 1
ATOM 2392 N N . VAL B 1 146 ? 0.854 1.771 13.219 1 98.81 146 VAL B N 1
ATOM 2393 C CA . VAL B 1 146 ? -0.056 1.228 12.219 1 98.81 146 VAL B CA 1
ATOM 2394 C C . VAL B 1 146 ? -0.95 0.166 12.852 1 98.81 146 VAL B C 1
ATOM 2396 O O . VAL B 1 146 ? -2.152 0.114 12.578 1 98.81 146 VAL B O 1
ATOM 2399 N N . ALA B 1 147 ? -0.395 -0.705 13.688 1 98.44 147 ALA B N 1
ATOM 2400 C CA . ALA B 1 147 ? -1.178 -1.728 14.383 1 98.44 147 ALA B CA 1
ATOM 2401 C C . ALA B 1 147 ? -2.262 -1.095 15.25 1 98.44 147 ALA B C 1
ATOM 2403 O O . ALA B 1 147 ? -3.398 -1.57 15.273 1 98.44 147 ALA B O 1
ATOM 2404 N N . GLU B 1 148 ? -1.902 -0.083 15.945 1 98.75 148 GLU B N 1
ATOM 2405 C CA . GLU B 1 148 ? -2.863 0.643 16.781 1 98.75 148 GLU B CA 1
ATOM 2406 C C . GLU B 1 148 ? -3.977 1.248 15.922 1 98.75 148 GLU B C 1
ATOM 2408 O O . GLU B 1 148 ? -5.152 1.169 16.281 1 98.75 148 GLU B O 1
ATOM 2413 N N . LYS B 1 149 ? -3.629 1.938 14.836 1 98.81 149 LYS B N 1
ATOM 2414 C CA . LYS B 1 149 ? -4.609 2.531 13.93 1 98.81 149 LYS B CA 1
ATOM 2415 C C . LYS B 1 149 ? -5.555 1.471 13.375 1 98.81 149 LYS B C 1
ATOM 2417 O O . LYS B 1 149 ? -6.77 1.674 13.328 1 98.81 149 LYS B O 1
ATOM 2422 N N . ARG B 1 150 ? -5 0.307 13 1 98.38 150 ARG B N 1
ATOM 2423 C CA . ARG B 1 150 ? -5.816 -0.798 12.508 1 98.38 150 ARG B CA 1
ATOM 2424 C C . ARG B 1 150 ? -6.809 -1.257 13.57 1 98.38 150 ARG B C 1
ATOM 2426 O O . ARG B 1 150 ? -7.98 -1.504 13.266 1 98.38 150 ARG B O 1
ATOM 2433 N N . ALA B 1 151 ? -6.336 -1.415 14.719 1 98.25 151 ALA B N 1
ATOM 2434 C CA . ALA B 1 151 ? -7.188 -1.854 15.82 1 98.25 151 ALA B CA 1
ATOM 2435 C C . ALA B 1 151 ? -8.32 -0.863 16.062 1 98.25 151 ALA B C 1
ATOM 2437 O O . ALA B 1 151 ? -9.406 -1.25 16.5 1 98.25 151 ALA B O 1
ATOM 2438 N N . ALA B 1 152 ? -8.109 0.391 15.719 1 98.56 152 ALA B N 1
ATOM 2439 C CA . ALA B 1 152 ? -9.109 1.443 15.906 1 98.56 152 ALA B CA 1
ATOM 2440 C C . ALA B 1 152 ? -10.016 1.562 14.695 1 98.56 152 ALA B C 1
ATOM 2442 O O . ALA B 1 152 ? -10.836 2.484 14.609 1 98.56 152 ALA B O 1
ATOM 2443 N N . GLY B 1 153 ? -9.836 0.669 13.672 1 98.31 153 GLY B N 1
ATOM 2444 C CA . GLY B 1 153 ? -10.727 0.64 12.523 1 98.31 153 GLY B CA 1
ATOM 2445 C C . GLY B 1 153 ? -10.258 1.525 11.383 1 98.31 153 GLY B C 1
ATOM 2446 O O . GLY B 1 153 ? -10.984 1.73 10.406 1 98.31 153 GLY B O 1
ATOM 2447 N N . VAL B 1 154 ? -9.055 2.08 11.5 1 98.75 154 VAL B N 1
ATOM 2448 C CA . VAL B 1 154 ? -8.492 2.93 10.453 1 98.75 154 VAL B CA 1
ATOM 2449 C C . VAL B 1 154 ? -7.93 2.061 9.328 1 98.75 154 VAL B C 1
ATOM 2451 O O . VAL B 1 154 ? -7.227 1.082 9.586 1 98.75 154 VAL B O 1
ATOM 2454 N N . GLY B 1 155 ? -8.336 2.336 8.008 1 98.5 155 GLY B N 1
ATOM 2455 C CA . GLY B 1 155 ? -7.73 1.666 6.867 1 98.5 155 GLY B CA 1
ATOM 2456 C C . GLY B 1 155 ? -6.289 2.074 6.633 1 98.5 155 GLY B C 1
ATOM 2457 O O . GLY B 1 155 ? -5.859 3.141 7.074 1 98.5 155 GLY B O 1
ATOM 2458 N N . ILE B 1 156 ? -5.547 1.22 6.016 1 98.88 156 ILE B N 1
ATOM 2459 C CA . ILE B 1 156 ? -4.156 1.491 5.684 1 98.88 156 ILE B CA 1
ATOM 2460 C C . ILE B 1 156 ? -3.986 1.528 4.164 1 98.88 156 ILE B C 1
ATOM 2462 O O . ILE B 1 156 ? -4.25 0.537 3.48 1 98.88 156 ILE B O 1
ATOM 2466 N N . ASP B 1 157 ? -3.543 2.684 3.619 1 98.75 157 ASP B N 1
ATOM 2467 C CA . ASP B 1 157 ? -3.277 2.859 2.195 1 98.75 157 ASP B CA 1
ATOM 2468 C C . ASP B 1 157 ? -2.117 1.977 1.74 1 98.75 157 ASP B C 1
ATOM 2470 O O . ASP B 1 157 ? -1.11 1.856 2.441 1 98.75 157 ASP B O 1
ATOM 2474 N N . VAL B 1 158 ? -2.211 1.449 0.577 1 98.44 158 VAL B N 1
ATOM 2475 C CA . VAL B 1 158 ? -1.228 0.522 0.026 1 98.44 158 VAL B CA 1
ATOM 2476 C C . VAL B 1 158 ? 0.136 1.203 -0.058 1 98.44 158 VAL B C 1
ATOM 2478 O O . VAL B 1 158 ? 1.173 0.55 0.081 1 98.44 158 VAL B O 1
ATOM 2481 N N . LYS B 1 159 ? 0.227 2.441 -0.269 1 98.62 159 LYS B N 1
ATOM 2482 C CA . LYS B 1 159 ? 1.492 3.156 -0.419 1 98.62 159 LYS B CA 1
ATOM 2483 C C . LYS B 1 159 ? 2.314 3.092 0.864 1 98.62 159 LYS B C 1
ATOM 2485 O O . LYS B 1 159 ? 3.518 3.359 0.851 1 98.62 159 LYS B O 1
ATOM 2490 N N . MET B 1 160 ? 1.666 2.75 1.996 1 98.81 160 MET B N 1
ATOM 2491 C CA . MET B 1 160 ? 2.359 2.578 3.27 1 98.81 160 MET B CA 1
ATOM 2492 C C . MET B 1 160 ? 3.293 1.373 3.223 1 98.81 160 MET B C 1
ATOM 2494 O O . MET B 1 160 ? 4.164 1.222 4.082 1 98.81 160 MET B O 1
ATOM 2498 N N . LEU B 1 161 ? 3.16 0.472 2.281 1 98.75 161 LEU B N 1
ATOM 2499 C CA . LEU B 1 161 ? 4.07 -0.655 2.113 1 98.75 161 LEU B CA 1
ATOM 2500 C C . LEU B 1 161 ? 5.512 -0.176 1.983 1 98.75 161 LEU B C 1
ATOM 2502 O O . LEU B 1 161 ? 6.438 -0.85 2.439 1 98.75 161 LEU B O 1
ATOM 2506 N N . LEU B 1 162 ? 5.699 0.995 1.369 1 98.62 162 LEU B N 1
ATOM 2507 C CA . LEU B 1 162 ? 7.023 1.588 1.218 1 98.62 162 LEU B CA 1
ATOM 2508 C C . LEU B 1 162 ? 7.723 1.701 2.566 1 98.62 162 LEU B C 1
ATOM 2510 O O . LEU B 1 162 ? 8.914 1.393 2.682 1 98.62 162 LEU B O 1
ATOM 2514 N N . LEU B 1 163 ? 6.977 2.09 3.541 1 98.56 163 LEU B N 1
ATOM 2515 C CA . LEU B 1 163 ? 7.551 2.42 4.84 1 98.56 163 LEU B CA 1
ATOM 2516 C C . LEU B 1 163 ? 7.562 1.199 5.758 1 98.56 163 LEU B C 1
ATOM 2518 O O . LEU B 1 163 ? 8.312 1.157 6.734 1 98.56 163 LEU B O 1
ATOM 2522 N N . LEU B 1 164 ? 6.707 0.202 5.461 1 98.38 164 LEU B N 1
ATOM 2523 C CA . LEU B 1 164 ? 6.539 -0.939 6.355 1 98.38 164 LEU B CA 1
ATOM 2524 C C . LEU B 1 164 ? 7.402 -2.113 5.906 1 98.38 164 LEU B C 1
ATOM 2526 O O . LEU B 1 164 ? 7.406 -3.166 6.547 1 98.38 164 LEU B O 1
ATOM 2530 N N . SER B 1 165 ? 8.125 -1.981 4.828 1 97.31 165 SER B N 1
ATOM 2531 C CA . SER B 1 165 ? 8.859 -3.049 4.156 1 97.31 165 SER B CA 1
ATOM 2532 C C . SER B 1 165 ? 9.766 -3.795 5.129 1 97.31 165 SER B C 1
ATOM 2534 O O . SER B 1 165 ? 9.758 -5.027 5.172 1 97.31 165 SER B O 1
ATOM 2536 N N . GLY B 1 166 ? 10.555 -3.055 5.93 1 93.94 166 GLY B N 1
ATOM 2537 C CA . GLY B 1 166 ? 11.492 -3.684 6.852 1 93.94 166 GLY B CA 1
ATOM 2538 C C . GLY B 1 166 ? 10.828 -4.672 7.793 1 93.94 166 GLY B C 1
ATOM 2539 O O . GLY B 1 166 ? 11.32 -5.789 7.973 1 93.94 166 GLY B O 1
ATOM 2540 N N . ASP B 1 167 ? 9.758 -4.391 8.32 1 94.31 167 ASP B N 1
ATOM 2541 C CA . ASP B 1 167 ? 9.047 -5.23 9.281 1 94.31 167 ASP B CA 1
ATOM 2542 C C . ASP B 1 167 ? 8.305 -6.363 8.57 1 94.31 167 ASP B C 1
ATOM 2544 O O . ASP B 1 167 ? 8.242 -7.484 9.086 1 94.31 167 ASP B O 1
ATOM 2548 N N . LEU B 1 168 ? 7.738 -6.09 7.41 1 95.31 168 LEU B N 1
ATOM 2549 C CA . LEU B 1 168 ? 6.926 -7.07 6.695 1 95.31 168 LEU B CA 1
ATOM 2550 C C . LEU B 1 168 ? 7.801 -8.156 6.078 1 95.31 168 LEU B C 1
ATOM 2552 O O . LEU B 1 168 ? 7.379 -9.305 5.953 1 95.31 168 LEU B O 1
ATOM 2556 N N . LEU B 1 169 ? 9.055 -7.77 5.68 1 93 169 LEU B N 1
ATOM 2557 C CA . LEU B 1 169 ? 9.906 -8.727 4.98 1 93 169 LEU B CA 1
ATOM 2558 C C . LEU B 1 169 ? 10.961 -9.305 5.918 1 93 169 LEU B C 1
ATOM 2560 O O . LEU B 1 169 ? 11.805 -10.094 5.496 1 93 169 LEU B O 1
ATOM 2564 N N . ALA B 1 170 ? 11.016 -8.984 7.219 1 87.5 170 ALA B N 1
ATOM 2565 C CA . ALA B 1 170 ? 11.945 -9.547 8.188 1 87.5 170 ALA B CA 1
ATOM 2566 C C . ALA B 1 170 ? 11.719 -11.047 8.367 1 87.5 170 ALA B C 1
ATOM 2568 O O . ALA B 1 170 ? 10.602 -11.531 8.172 1 87.5 170 ALA B O 1
#

Organism: NCBI:txid2759526

Sequence (340 aa):
MDPEETVWQGKYIAAKRWGAWEYVSRARGIQAAVIVAIEDGHVILVEQYRVPLGRRCLELPAGLVGDETEGESVEASAARELEEETGYRADRIVSLGSFYSSPGMVSEGFTLVRATGLTKVGEGGGTVDEDIVVHRVPLSELSAFVAEKRAAGVGIDVKMLLLLSGDLLAMDPEETVWQGKYIAAKRWGAWEYVSRARGIQAAVIVAIEDGHVILVEQYRVPLGRRCLELPAGLVGDETEGESVEASAARELEEETGYRADRIVSLGSFYSSPGMVSEGFTLVRATGLTKVGEGGGTVDEDIVVHRVPLSELSAFVAEKRAAGVGIDVKMLLLLSGDLLA

InterPro domains:
  IPR000086 NUDIX hydrolase domain [PF00293] (32-142)
  IPR000086 NUDIX hydrolase domain [PS51462] (25-160)
  IPR015797 NUDIX hydrolase-like domain superfamily [SSF55811] (19-149)

Secondary structure (DSSP, 8-state):
-PPPEEEEE-SSEEEEEETTEEEEEEGGG-EEEEEEEEETTEEEEEEEEEGGGTEEEEE--EEEESSSSTT--HHHHHHHHHHHHHSEEPSEEEEEEEEES-TTTB--EEEEEEEES-EE-S----STT--PEEEEEEGGGHHHHHHHHHHTT-EEBGGGHHHHHHHH--/----EEEEE-SSEEEEEETTEEEEEEGGG-EEEEEEEEETTEEEEEEEEEGGGTEEEEE--EEEESSSSTT--HHHHHHHHHHHHHSEEPSEEEEEEEEES-TTTB--EEEEEEEES-EE-S----STT--PEEEEEEGGGHHHHHHHHHHTT-EEBGGGHHHHHHHHH-

Solvent-accessible surface area (backbone atoms only — not comparable to full-atom values): 17822 Å² total; per-residue (Å²): 125,65,66,77,39,78,79,42,75,59,91,61,38,29,37,32,34,45,71,92,43,61,31,35,34,56,42,90,74,61,40,30,28,37,40,50,39,56,56,96,66,24,35,50,34,33,33,33,74,22,76,52,62,75,36,37,32,43,35,61,38,56,42,68,32,50,76,84,46,84,84,51,51,60,56,57,38,41,47,52,36,38,26,41,40,49,8,34,42,57,75,42,65,45,80,76,48,65,32,24,49,41,50,82,42,26,43,48,44,33,38,37,28,39,35,33,67,74,41,81,78,52,80,33,24,46,52,94,89,41,69,40,46,68,42,80,40,46,59,92,46,39,68,61,52,51,52,52,40,43,74,71,60,33,43,39,35,40,74,52,35,37,77,43,23,71,72,74,71,102,126,65,67,77,39,79,78,42,78,59,91,61,37,28,38,33,34,45,72,93,42,63,30,35,33,55,42,90,75,61,40,30,27,36,39,51,39,58,57,94,65,23,36,52,34,32,32,34,75,23,77,51,64,74,34,38,32,43,36,61,40,56,42,68,32,49,77,82,44,82,83,51,50,60,57,59,38,41,48,51,36,37,26,42,40,50,7,33,42,56,74,43,64,46,80,77,48,65,32,25,49,41,51,83,42,25,42,48,44,32,36,37,30,39,35,34,68,73,40,80,78,52,80,34,23,46,52,95,88,40,70,40,44,67,41,79,41,48,58,92,45,39,69,61,51,51,51,52,41,43,75,72,61,33,43,37,36,41,74,50,34,36,78,43,22,70,73,74,70,102

Radius of gyration: 19.53 Å; Cα contacts (8 Å, |Δi|>4): 812; chains: 2; bounding box: 48×54×48 Å

Nearest PDB structures (foldseek):
  8wv3-assembly1_A  TM=7.778E-01  e=2.939E-14  Bacillus methanolicus
  5i8u-assembly4_F  TM=7.866E-01  e=2.466E-13  Mycobacterium tuberculosis
  5i8u-assembly2_B  TM=7.724E-01  e=1.018E-12  Mycobacterium tuberculosis
  2yvm-assembly1_A  TM=7.727E-01  e=8.057E-12  Thermus thermophilus HB8
  3o61-assembly1_B  TM=7.455E-01  e=3.752E-10  Escherichia coli K-12

pLDDT: mean 93.04, std 9.03, range [51.25, 98.94]

Foldseek 3Di:
DDDKDFPDDDPFKTWIDDPVAIAMETPPPKAKEFEWEDDPQKTKWKWFDDPVVRAIAIGTQMDIPCVPPHPDDNQRVSQVSCCQAAQKGFPDKAWPDKDDQDVRHYPYIYIYIYGHDIDRRDRHCHDPPTRMDMDIGRLVCVVVVVVVCVVVVHHYGPVCCVSCVVVVVD/DPDKDFPDDDPFKTWIDDVPAIAMETPPPKAKEFEWEDDPQKTKWKWFDDPVVRAIAIGTFMDIPCVPPHPDDNQRVSQVSCCQAAQKGFPDKAWPDKDDQDVRHYPYIYIYIYGHDIDRRDRHCHDPPTRMDMDIGRLVCVVVVVVVCVVVVHHYGPVCCVSCVVVVVD